Protein AF-A0A813E5N0-F1 (afdb_monomer_lite)

Organism: Polarella glacialis (NCBI:txid89957)

pLDDT: mean 73.88, std 21.35, range [26.88, 97.12]

Radius of gyration: 28.52 Å; chains: 1; bounding box: 62×46×90 Å

Secondary structure (DSSP, 8-state):
--SSSSSSSS-------------TTSSTTTTGGG--S-HHHHHHHTGGGG-SSSSS--TTSSTTHHHHHHHHHHHHHHHHHHHHHS-HHHHHHHHHHHHHHHHHS---EEEE---GGGGGGHHHHHHHHHHTT---SEEEEETHHHHHHHHHHHS-HHHIIIIISSTTHHHHTTT--SS--HHHHHHHHHHHSSSS-HHHHHHHHHHHHTT-BHHHHHHHH--EEEEEEE-TT-TTS-SEEEEETTT-TTSBHHHHHHHHTBTTTB---HHHHHHHHHHHH----

Foldseek 3Di:
DPPDPPPPPDDDDDDDDDDDDDDPPPPVVVVVVVDDDDLVVLLVVCVQDLAPDDRHDPLVPDPPSVVVVVVSVVSVVVSVVVLVPDDPVSVVVVVVSVVVSCVRNDFDEAEQEADQPVSLVVLVVQLVCLVVVNRGLHYEAFASRLVVLLLLLQDASVCSNPPNSDPCNQVPQPPQDSADPPVQLVVCCVPPVASDELVSNLVNLCSRQPQDFLQNSCVVHVRWYKYKAQCPPDPPDDRIDIDHCVLGRNDGSSLSNSRRNDDNHYPDDVVSVCVVVVVVVDDDD

Sequence (285 aa):
MHSELDRLNNNNNSNNNNNNNNNNKNNNKQTDQLLGPDADLRLATLEPLFVHEAGGIDWRRVPNSEELLIKLSSCLEAACEAHLSGSAEAKTQLLTWLRAREKALGRTALCLSGGGSLAMYHMGVCRFLLEEGLMPKIVSGVSGGSIVAALLAIHTDEELRDHVLVSTIVKRHLPHRWFPHWWSELINFLRLGVLVPTEDFEGTCTAFYGTWTFEEAYARTGRQVSIVISSNFSQKLPACVMLNHMTTPRITIASAVATSCVGILVRPKISLFCYLVLNFCEEPA

Structure (mmCIF, N/CA/C/O backbone):
data_AF-A0A813E5N0-F1
#
_entry.id   AF-A0A813E5N0-F1
#
loop_
_atom_site.group_PDB
_atom_site.id
_atom_site.type_symbol
_atom_site.label_atom_id
_atom_site.label_alt_id
_atom_site.label_comp_id
_atom_site.label_asym_id
_atom_site.label_entity_id
_atom_site.label_seq_id
_atom_site.pdbx_PDB_ins_code
_atom_site.Cartn_x
_atom_site.Ca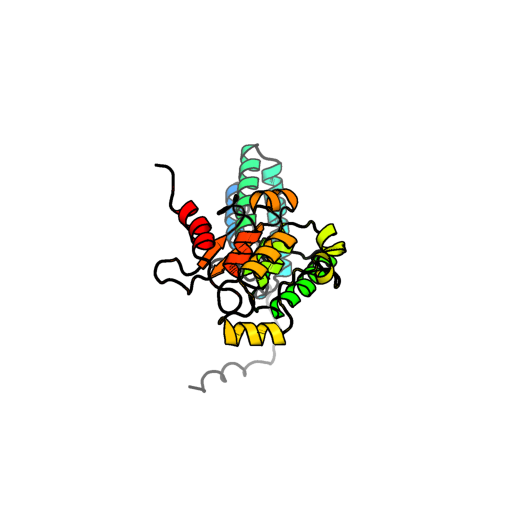rtn_y
_atom_site.Cartn_z
_atom_site.occupancy
_atom_site.B_iso_or_equiv
_atom_site.auth_seq_id
_atom_site.auth_comp_id
_atom_site.auth_asym_id
_atom_site.auth_atom_id
_atom_site.pdbx_PDB_model_num
ATOM 1 N N . MET A 1 1 ? 30.846 12.150 41.132 1.00 41.91 1 MET A N 1
ATOM 2 C CA . MET A 1 1 ? 29.402 11.856 40.973 1.00 41.91 1 MET A CA 1
ATOM 3 C C . MET A 1 1 ? 29.207 10.340 40.831 1.00 41.91 1 MET A C 1
ATOM 5 O O . MET A 1 1 ? 28.699 9.862 39.829 1.00 41.91 1 MET A O 1
ATOM 9 N N . HIS A 1 2 ? 29.710 9.581 41.814 1.00 33.88 2 HIS A N 1
ATOM 10 C CA . HIS A 1 2 ? 29.772 8.108 41.815 1.00 33.88 2 HIS A CA 1
ATOM 11 C C . HIS A 1 2 ? 29.992 7.586 43.254 1.00 33.88 2 HIS A C 1
ATOM 13 O O . HIS A 1 2 ? 30.905 6.815 43.516 1.00 33.88 2 HIS A O 1
ATOM 19 N N . SER A 1 3 ? 29.216 8.079 44.230 1.00 35.84 3 SER A N 1
ATOM 20 C CA . SER A 1 3 ? 29.401 7.670 45.637 1.00 35.84 3 SER A CA 1
ATOM 21 C C . SER A 1 3 ? 28.167 7.795 46.544 1.00 35.84 3 SER A C 1
ATOM 23 O O . SER A 1 3 ? 28.332 7.948 47.750 1.00 35.84 3 SER A O 1
ATOM 25 N N . GLU A 1 4 ? 26.940 7.727 46.013 1.00 33.34 4 GLU A N 1
ATOM 26 C CA . GLU A 1 4 ? 25.719 7.720 46.854 1.00 33.34 4 GLU A CA 1
ATOM 27 C C . GLU A 1 4 ? 24.768 6.532 46.626 1.00 33.34 4 GLU A C 1
ATOM 29 O O . GLU A 1 4 ? 23.755 6.431 47.309 1.00 33.34 4 GLU A O 1
ATOM 34 N N . LEU A 1 5 ? 25.100 5.572 45.753 1.00 33.03 5 LEU A N 1
ATOM 35 C CA . LEU A 1 5 ? 24.223 4.420 45.473 1.00 33.03 5 LEU A CA 1
ATOM 36 C C . LEU A 1 5 ? 24.604 3.106 46.184 1.00 33.03 5 LEU A C 1
ATOM 38 O O . LEU A 1 5 ? 23.822 2.163 46.145 1.00 33.03 5 LEU A O 1
ATOM 42 N N . ASP A 1 6 ? 25.710 3.059 46.935 1.00 32.91 6 ASP A N 1
ATOM 43 C CA . ASP A 1 6 ? 26.166 1.828 47.618 1.00 32.91 6 ASP A CA 1
ATOM 44 C C . ASP A 1 6 ? 25.774 1.730 49.106 1.00 32.91 6 ASP A C 1
ATOM 46 O O . ASP A 1 6 ? 26.186 0.807 49.808 1.00 32.91 6 ASP A O 1
ATOM 50 N N . ARG A 1 7 ? 24.956 2.656 49.627 1.00 32.81 7 ARG A N 1
ATOM 51 C CA . ARG A 1 7 ? 24.578 2.692 51.059 1.00 32.81 7 ARG A CA 1
ATOM 52 C C . ARG A 1 7 ? 23.198 2.133 51.410 1.00 32.81 7 ARG A C 1
ATOM 54 O O . ARG A 1 7 ? 22.823 2.188 52.575 1.00 32.81 7 ARG A O 1
ATOM 61 N N . LEU A 1 8 ? 22.463 1.547 50.463 1.00 31.73 8 LEU A N 1
ATOM 62 C CA . LEU A 1 8 ? 21.135 0.971 50.739 1.00 31.73 8 LEU A CA 1
ATOM 63 C C . LEU A 1 8 ? 21.050 -0.557 50.624 1.00 31.73 8 LEU A C 1
ATOM 65 O O . LEU A 1 8 ? 19.978 -1.106 50.850 1.00 31.73 8 LEU A O 1
ATOM 69 N N . ASN A 1 9 ? 22.156 -1.258 50.344 1.00 30.70 9 ASN A N 1
ATOM 70 C CA . ASN A 1 9 ? 22.118 -2.706 50.089 1.00 30.70 9 ASN A CA 1
ATOM 71 C C . ASN A 1 9 ? 22.783 -3.588 51.162 1.00 30.70 9 ASN A C 1
ATOM 73 O O . ASN A 1 9 ? 23.089 -4.745 50.902 1.00 30.70 9 ASN A O 1
ATOM 77 N N . ASN A 1 10 ? 23.027 -3.069 52.369 1.00 34.50 10 ASN A N 1
ATOM 78 C CA . ASN A 1 10 ? 23.574 -3.873 53.464 1.00 34.50 10 ASN A CA 1
ATOM 79 C C . ASN A 1 10 ? 23.111 -3.343 54.824 1.00 34.50 10 ASN A C 1
ATOM 81 O O . ASN A 1 10 ? 23.806 -2.561 55.464 1.00 34.50 10 ASN A O 1
ATOM 85 N N . ASN A 1 11 ? 21.905 -3.737 55.233 1.00 29.03 11 ASN A N 1
ATOM 86 C CA . ASN A 1 11 ? 21.563 -4.020 56.629 1.00 29.03 11 ASN A CA 1
ATOM 87 C C . ASN A 1 11 ? 20.102 -4.457 56.712 1.00 29.03 11 ASN A C 1
ATOM 89 O O . ASN A 1 11 ? 19.196 -3.628 56.693 1.00 29.03 11 ASN A O 1
ATOM 93 N N . ASN A 1 12 ? 19.893 -5.770 56.799 1.00 29.05 12 ASN A N 1
ATOM 94 C CA . ASN A 1 12 ? 19.124 -6.420 57.866 1.00 29.05 12 ASN A CA 1
ATOM 95 C C . ASN A 1 12 ? 18.568 -7.748 57.364 1.00 29.05 12 ASN A C 1
ATOM 97 O O . ASN A 1 12 ? 17.439 -7.844 56.893 1.00 29.05 12 ASN A O 1
ATOM 101 N N . ASN A 1 13 ? 19.374 -8.791 57.537 1.00 30.92 13 ASN A N 1
ATOM 102 C CA . ASN A 1 13 ? 18.875 -10.148 57.633 1.00 30.92 13 ASN A CA 1
ATOM 103 C C . ASN A 1 13 ? 19.386 -10.728 58.956 1.00 30.92 13 ASN A C 1
ATOM 105 O O . ASN A 1 13 ? 20.545 -11.129 59.039 1.00 30.92 13 ASN A O 1
ATOM 109 N N . SER A 1 14 ? 18.556 -10.692 60.005 1.00 29.03 14 SER A N 1
ATOM 110 C CA . SER A 1 14 ? 18.503 -11.708 61.071 1.00 29.03 14 SER A CA 1
ATOM 111 C C . SER A 1 14 ? 17.436 -11.392 62.125 1.00 29.03 14 SER A C 1
ATOM 113 O O . SER A 1 14 ? 17.502 -10.373 62.803 1.00 29.03 14 SER A O 1
ATOM 115 N N . ASN A 1 15 ? 16.527 -12.360 62.280 1.00 28.05 15 ASN A N 1
ATOM 116 C CA . ASN A 1 15 ? 15.810 -12.777 63.491 1.00 28.05 15 ASN A CA 1
ATOM 117 C C . ASN A 1 15 ? 14.968 -11.749 64.271 1.00 28.05 15 ASN A C 1
ATOM 119 O O . ASN A 1 15 ? 15.496 -10.996 65.080 1.00 28.05 15 ASN A O 1
ATOM 123 N N . ASN A 1 16 ? 13.635 -11.891 64.227 1.00 26.88 16 ASN A N 1
ATOM 124 C CA . ASN A 1 16 ? 12.921 -12.602 65.301 1.00 26.88 16 ASN A CA 1
ATOM 125 C C . ASN A 1 16 ? 11.420 -12.789 65.023 1.00 26.88 16 ASN A C 1
ATOM 127 O O . ASN A 1 16 ? 10.764 -11.956 64.405 1.00 26.88 16 ASN A O 1
ATOM 131 N N . ASN A 1 17 ? 10.905 -13.902 65.543 1.00 31.62 17 ASN A N 1
ATOM 132 C CA . ASN A 1 17 ? 9.497 -14.279 65.623 1.00 31.62 17 ASN A CA 1
ATOM 133 C C . ASN A 1 17 ? 8.633 -13.294 66.438 1.00 31.62 17 ASN A C 1
ATOM 135 O O . ASN A 1 17 ? 9.114 -12.653 67.369 1.00 31.62 17 ASN A O 1
ATOM 139 N N . ASN A 1 18 ? 7.324 -13.395 66.168 1.00 28.34 18 ASN A N 1
ATOM 140 C CA . ASN A 1 18 ? 6.144 -13.051 66.978 1.00 28.34 18 ASN A CA 1
ATOM 141 C C . ASN A 1 18 ? 5.404 -11.725 66.715 1.00 28.34 18 ASN A C 1
ATOM 143 O O . ASN A 1 18 ? 5.929 -10.631 66.874 1.00 28.34 18 ASN A O 1
ATOM 147 N N . ASN A 1 19 ? 4.092 -11.916 66.508 1.00 27.98 19 ASN A N 1
ATOM 148 C CA . ASN A 1 19 ? 2.970 -11.038 66.856 1.00 27.98 19 ASN A CA 1
ATOM 149 C C . ASN A 1 19 ? 2.756 -9.762 66.023 1.00 27.98 19 ASN A C 1
ATOM 151 O O . ASN A 1 19 ? 3.267 -8.698 66.344 1.00 27.98 19 ASN A O 1
ATOM 155 N N . ASN A 1 20 ? 1.815 -9.801 65.073 1.00 29.39 20 ASN A N 1
ATOM 156 C CA . ASN A 1 20 ? 0.411 -9.493 65.385 1.00 29.39 20 ASN A CA 1
ATOM 157 C C . ASN A 1 20 ? -0.455 -9.411 64.117 1.00 29.39 20 ASN A C 1
ATOM 159 O O . ASN A 1 20 ? -0.281 -8.550 63.256 1.00 29.39 20 ASN A O 1
ATOM 163 N N . ASN A 1 21 ? -1.464 -10.283 64.082 1.00 36.88 21 ASN A N 1
ATOM 164 C CA . ASN A 1 21 ? -2.737 -10.056 63.405 1.00 36.88 21 ASN A CA 1
ATOM 165 C C . ASN A 1 21 ? -3.277 -8.662 63.767 1.00 36.88 21 ASN A C 1
ATOM 167 O O . ASN A 1 21 ? -3.412 -8.409 64.962 1.00 36.88 21 ASN A O 1
ATOM 171 N N . ASN A 1 22 ? -3.602 -7.805 62.780 1.00 30.86 22 ASN A N 1
ATOM 172 C CA . ASN A 1 22 ? -4.797 -6.923 62.799 1.00 30.86 22 ASN A CA 1
ATOM 173 C C . ASN A 1 22 ? -4.929 -5.845 61.696 1.00 30.86 22 ASN A C 1
ATOM 175 O O . ASN A 1 22 ? -5.819 -5.013 61.818 1.00 30.86 22 ASN A O 1
ATOM 179 N N . ASN A 1 23 ? -4.185 -5.857 60.581 1.00 29.92 23 ASN A N 1
ATOM 180 C CA . ASN A 1 23 ? -4.342 -4.786 59.566 1.00 29.92 23 ASN A CA 1
ATOM 181 C C . ASN A 1 23 ? -5.036 -5.169 58.243 1.00 29.92 23 ASN A C 1
ATOM 183 O O . ASN A 1 23 ? -5.202 -4.314 57.379 1.00 29.92 23 ASN A O 1
ATOM 187 N N . ASN A 1 24 ? -5.555 -6.393 58.095 1.00 33.12 24 ASN A N 1
ATOM 188 C CA . ASN A 1 24 ? -6.176 -6.847 56.835 1.00 33.12 24 ASN A CA 1
ATOM 189 C C . ASN A 1 24 ? -7.684 -6.549 56.673 1.00 33.12 24 ASN A C 1
ATOM 191 O O . ASN A 1 24 ? -8.315 -7.086 55.768 1.00 33.12 24 ASN A O 1
ATOM 195 N N . LYS A 1 25 ? -8.293 -5.707 57.522 1.00 31.19 25 LYS A N 1
ATOM 196 C CA . LYS A 1 25 ? -9.743 -5.406 57.452 1.00 31.19 25 LYS A CA 1
ATOM 197 C C . LYS A 1 25 ? -10.119 -4.026 56.903 1.00 31.19 25 LYS A C 1
ATOM 199 O O . LYS A 1 25 ? -11.306 -3.796 56.688 1.00 31.19 25 LYS A O 1
ATOM 204 N N . ASN A 1 26 ? -9.156 -3.146 56.615 1.00 28.33 26 ASN A N 1
ATOM 205 C CA . ASN A 1 26 ? -9.465 -1.780 56.165 1.00 28.33 26 ASN A CA 1
ATOM 206 C C . ASN A 1 26 ? -9.261 -1.512 54.665 1.00 28.33 26 ASN A C 1
ATOM 208 O O . ASN A 1 26 ? -9.787 -0.515 54.182 1.00 28.33 26 ASN A O 1
ATOM 212 N N . ASN A 1 27 ? -8.621 -2.406 53.902 1.00 31.47 27 ASN A N 1
ATOM 213 C CA . ASN A 1 27 ? -8.392 -2.169 52.466 1.00 31.47 27 ASN A CA 1
ATOM 214 C C . ASN A 1 27 ? -9.529 -2.658 51.549 1.00 31.47 27 ASN A C 1
ATOM 216 O O . ASN A 1 27 ? -9.605 -2.219 50.408 1.00 31.47 27 ASN A O 1
ATOM 220 N N . ASN A 1 28 ? -10.461 -3.483 52.044 1.00 31.33 28 ASN A N 1
ATOM 221 C CA . ASN A 1 28 ? -11.591 -3.971 51.236 1.00 31.33 28 ASN A CA 1
ATOM 222 C C . ASN A 1 28 ? -12.808 -3.032 51.227 1.00 31.33 28 ASN A C 1
ATOM 224 O O . ASN A 1 28 ? -13.737 -3.255 50.465 1.00 31.33 28 ASN A O 1
ATOM 228 N N . LYS A 1 29 ? -12.836 -1.973 52.049 1.00 28.67 29 LYS A N 1
ATOM 229 C CA . LYS A 1 29 ? -13.972 -1.028 52.069 1.00 28.67 29 LYS A CA 1
ATOM 230 C C . LYS A 1 29 ? -13.854 0.114 51.061 1.00 28.67 29 LYS A C 1
ATOM 232 O O . LYS A 1 29 ? -14.832 0.823 50.852 1.00 28.67 29 LYS A O 1
ATOM 237 N N . GLN A 1 30 ? -12.684 0.299 50.452 1.00 29.72 30 GLN A N 1
ATOM 238 C CA . GLN A 1 30 ? -12.432 1.417 49.539 1.00 29.72 30 GLN A CA 1
ATOM 239 C C . GLN A 1 30 ? -12.603 1.034 48.061 1.00 29.72 30 GLN A C 1
ATOM 241 O O . GLN A 1 30 ? -12.829 1.907 47.230 1.00 29.72 30 GLN A O 1
ATOM 246 N N . THR A 1 31 ? -12.580 -0.262 47.737 1.00 34.06 31 THR A N 1
ATOM 247 C CA . THR A 1 31 ? -12.857 -0.791 46.390 1.00 34.06 31 THR A CA 1
ATOM 248 C C . THR A 1 31 ? -14.348 -1.010 46.114 1.00 34.06 31 THR A C 1
ATOM 250 O O . THR A 1 31 ? -14.762 -0.932 44.963 1.00 34.06 31 THR A O 1
ATOM 253 N N . ASP A 1 32 ? -15.172 -1.188 47.151 1.00 30.64 32 ASP A N 1
ATOM 254 C CA . ASP A 1 32 ? -16.618 -1.441 47.005 1.00 30.64 32 ASP A CA 1
ATOM 255 C C . ASP A 1 32 ? -17.465 -0.164 46.823 1.00 30.64 32 ASP A C 1
ATOM 257 O O . ASP A 1 32 ? -18.664 -0.243 46.564 1.00 30.64 32 ASP A O 1
ATOM 261 N N . GLN A 1 33 ? -16.864 1.029 46.917 1.00 31.30 33 GLN A N 1
ATOM 262 C CA . GLN A 1 33 ? -17.565 2.310 46.729 1.00 31.30 33 GLN A CA 1
ATOM 263 C C . GLN A 1 33 ? -17.584 2.829 45.279 1.00 31.30 33 GLN A C 1
ATOM 265 O O . GLN A 1 33 ? -18.193 3.864 45.021 1.00 31.30 33 GLN A O 1
ATOM 270 N N . LEU A 1 34 ? -16.990 2.116 44.313 1.00 36.38 34 LEU A N 1
ATOM 271 C CA . LEU A 1 34 ? -17.022 2.496 42.888 1.00 36.38 34 LEU A CA 1
ATOM 272 C C . LEU A 1 34 ? -18.236 1.948 42.104 1.00 36.38 34 LEU A C 1
ATOM 274 O O . LEU A 1 34 ? -18.298 2.080 40.884 1.00 36.38 34 LEU A O 1
ATOM 278 N N . LEU A 1 35 ? -19.223 1.354 42.780 1.00 41.19 35 LEU A N 1
ATOM 279 C CA . LEU A 1 35 ? -20.370 0.661 42.172 1.00 41.19 35 LEU A CA 1
ATOM 280 C C . LEU A 1 35 ? -21.685 1.458 42.307 1.00 41.19 35 LEU A C 1
ATOM 282 O O . LEU A 1 35 ? -22.696 0.946 42.781 1.00 41.19 35 LEU A O 1
ATOM 286 N N . GLY A 1 36 ? -21.669 2.729 41.892 1.00 38.59 36 GLY A N 1
ATOM 287 C CA . GLY A 1 36 ? -22.861 3.587 41.792 1.00 38.59 36 GLY A CA 1
ATOM 288 C C . GLY A 1 36 ? -23.704 3.361 40.516 1.00 38.59 36 GLY A C 1
ATOM 289 O O . GLY A 1 36 ? -23.275 2.621 39.620 1.00 38.59 36 GLY A O 1
ATOM 290 N N . PRO A 1 37 ? -24.903 3.982 40.426 1.00 42.69 37 PRO A N 1
ATOM 291 C CA . PRO A 1 37 ? -25.924 3.707 39.404 1.00 42.69 37 PRO A CA 1
ATOM 292 C C . PRO A 1 37 ? -25.689 4.362 38.029 1.00 42.69 37 PRO A C 1
ATOM 294 O O . PRO A 1 37 ? -26.476 4.118 37.119 1.00 42.69 37 PRO A O 1
ATOM 297 N N . ASP A 1 38 ? -24.617 5.131 37.833 1.00 49.84 38 ASP A N 1
ATOM 298 C CA . ASP A 1 38 ? -24.341 5.774 36.542 1.00 49.84 38 ASP A CA 1
ATOM 299 C C . ASP A 1 38 ? -23.517 4.865 35.629 1.00 49.84 38 ASP A C 1
ATOM 301 O O . ASP A 1 38 ? -22.300 4.728 35.773 1.00 49.84 38 ASP A O 1
ATOM 305 N N . ALA A 1 39 ? -24.186 4.240 34.661 1.00 52.22 39 ALA A N 1
ATOM 306 C CA . ALA A 1 39 ? -23.539 3.468 33.603 1.00 52.22 39 ALA A CA 1
ATOM 307 C C . ALA A 1 39 ? -22.591 4.342 32.749 1.00 52.22 39 ALA A C 1
ATOM 309 O O . ALA A 1 39 ? -21.530 3.871 32.334 1.00 52.22 39 ALA A O 1
ATOM 310 N N . ASP A 1 40 ? -22.905 5.632 32.603 1.00 51.50 40 ASP A N 1
ATOM 311 C CA . ASP A 1 40 ? -22.089 6.627 31.894 1.00 51.50 40 ASP A CA 1
ATOM 312 C C . ASP A 1 40 ? -20.734 6.869 32.574 1.00 51.50 40 ASP A C 1
ATOM 314 O O . ASP A 1 40 ? -19.690 6.951 31.919 1.00 51.50 40 ASP A O 1
ATOM 318 N N . LEU A 1 41 ? -20.720 6.891 33.912 1.00 54.69 41 LEU A N 1
ATOM 319 C CA . LEU A 1 41 ? -19.498 7.046 34.701 1.00 54.69 41 LEU A CA 1
ATOM 320 C C . LEU A 1 41 ? -18.569 5.826 34.542 1.00 54.69 41 LEU A C 1
ATOM 322 O O . LEU A 1 41 ? -17.346 5.953 34.642 1.00 54.69 41 LEU A O 1
ATOM 326 N N . ARG A 1 42 ? -19.128 4.643 34.241 1.00 64.06 42 ARG A N 1
ATOM 327 C CA . ARG A 1 42 ? -18.369 3.394 34.035 1.00 64.06 42 ARG A CA 1
ATOM 328 C C . ARG A 1 42 ? -17.601 3.384 32.716 1.00 64.06 42 ARG A C 1
ATOM 330 O O . ARG A 1 42 ? -16.485 2.888 32.676 1.00 64.06 42 ARG A O 1
ATOM 337 N N . LEU A 1 43 ? -18.146 3.954 31.642 1.00 64.06 43 LEU A N 1
ATOM 338 C CA . LEU A 1 43 ? -17.440 4.019 30.355 1.00 64.06 43 LEU A CA 1
ATOM 339 C C . LEU A 1 43 ? -16.343 5.096 30.339 1.00 64.06 43 LEU A C 1
ATOM 341 O O . LEU A 1 43 ? -15.295 4.891 29.723 1.00 64.06 43 LEU A O 1
ATOM 345 N N . ALA A 1 44 ? -16.556 6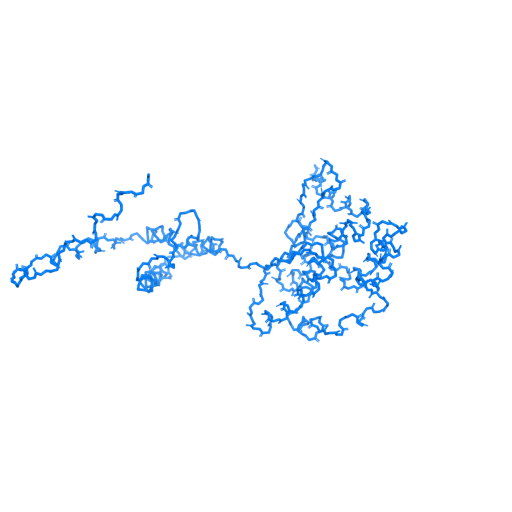.212 31.041 1.00 64.12 44 ALA A N 1
ATOM 346 C CA . ALA A 1 44 ? -15.566 7.282 31.185 1.00 64.12 44 ALA A CA 1
ATOM 347 C C . ALA A 1 44 ? -14.379 6.873 32.079 1.00 64.12 44 ALA A C 1
ATOM 349 O O . ALA A 1 44 ? -13.231 7.195 31.789 1.00 64.12 44 ALA A O 1
ATOM 350 N N . THR A 1 45 ? -14.623 6.108 33.147 1.00 66.75 45 THR A N 1
ATOM 351 C CA . THR A 1 45 ? -13.547 5.609 34.031 1.00 66.75 45 THR A CA 1
ATOM 352 C C . THR A 1 45 ? -12.646 4.576 33.359 1.00 66.75 45 THR A C 1
ATOM 354 O O . THR A 1 45 ? -11.472 4.456 33.706 1.00 66.75 45 THR A O 1
ATOM 357 N N . LEU A 1 46 ? -13.170 3.864 32.364 1.00 66.94 46 LEU A N 1
ATOM 358 C CA . LEU A 1 46 ? -12.427 2.904 31.556 1.00 66.94 46 LEU A CA 1
ATOM 359 C C . LEU A 1 46 ? -11.564 3.574 30.469 1.00 66.94 46 LEU A C 1
ATOM 361 O O . LEU A 1 46 ? -10.685 2.935 29.899 1.00 66.94 46 LEU A O 1
ATOM 365 N N . GLU A 1 47 ? -11.775 4.861 30.192 1.00 63.34 47 GLU A N 1
ATOM 366 C CA . GLU A 1 47 ? -11.178 5.584 29.067 1.00 63.34 47 GLU A CA 1
ATOM 367 C C . GLU A 1 47 ? -9.631 5.602 29.032 1.00 63.34 47 GLU A C 1
ATOM 369 O O . GLU A 1 47 ? -9.071 5.325 27.964 1.00 63.34 47 GLU A O 1
ATOM 374 N N . PRO A 1 48 ? -8.915 5.846 30.152 1.00 62.00 48 PRO A N 1
ATOM 375 C CA . PRO A 1 48 ? -7.447 5.903 30.168 1.00 62.00 48 PRO A CA 1
ATOM 376 C C . PRO A 1 48 ? -6.772 4.534 29.980 1.00 62.00 48 PRO A C 1
ATOM 378 O O . PRO A 1 48 ? -5.588 4.455 29.662 1.00 62.00 48 PRO A O 1
ATOM 381 N N . LEU A 1 49 ? -7.510 3.437 30.173 1.00 63.44 49 LEU A N 1
ATOM 382 C CA . LEU A 1 49 ? -6.967 2.074 30.180 1.00 63.44 49 LEU A CA 1
ATOM 383 C C . LEU A 1 49 ? -6.666 1.530 28.772 1.00 63.44 49 LEU A C 1
ATOM 385 O O . LEU A 1 49 ? -5.908 0.569 28.637 1.00 63.44 49 LEU A O 1
ATOM 389 N N . PHE A 1 50 ? -7.230 2.156 27.732 1.00 61.59 50 PHE A N 1
ATOM 390 C CA . PHE A 1 50 ? -7.156 1.701 26.335 1.00 61.59 50 PHE A CA 1
ATOM 391 C C . PHE A 1 50 ? -6.305 2.590 25.419 1.00 61.59 50 PHE A C 1
ATOM 393 O O . PHE A 1 50 ? -6.254 2.349 24.215 1.00 61.59 50 PHE A O 1
ATOM 400 N N . VAL A 1 51 ? -5.660 3.635 25.942 1.00 58.31 51 VAL A N 1
ATOM 401 C CA . VAL A 1 51 ? -4.844 4.553 25.131 1.00 58.31 51 VAL A CA 1
ATOM 402 C C . VAL A 1 51 ? -3.392 4.075 25.127 1.00 58.31 51 VAL A C 1
ATOM 404 O O . VAL A 1 51 ? -2.797 3.875 26.181 1.00 58.31 51 VAL A O 1
ATOM 407 N N . HIS A 1 52 ? -2.807 3.867 23.946 1.00 50.12 52 HIS A N 1
ATOM 408 C CA . HIS A 1 52 ? -1.473 3.267 23.861 1.00 50.12 52 HIS A CA 1
ATOM 409 C C . HIS A 1 52 ? -0.325 4.275 24.091 1.00 50.12 52 HIS A C 1
ATOM 411 O O . HIS A 1 52 ? 0.735 3.833 24.523 1.00 50.12 52 HIS A O 1
ATOM 417 N N . GLU A 1 53 ? -0.531 5.594 23.892 1.00 51.06 53 GLU A N 1
ATOM 418 C CA . GLU A 1 53 ? 0.412 6.678 24.258 1.00 51.06 53 GLU A CA 1
ATOM 419 C C . GLU A 1 53 ? -0.260 8.052 24.505 1.00 51.06 53 GLU A C 1
ATOM 421 O O . GLU A 1 53 ? -1.369 8.309 24.045 1.00 51.06 53 GLU A O 1
ATOM 426 N N . ALA A 1 54 ? 0.453 8.915 25.253 1.00 35.22 54 ALA A N 1
ATOM 427 C CA . ALA A 1 54 ? 0.030 10.172 25.894 1.00 35.22 54 ALA A CA 1
ATOM 428 C C . ALA A 1 54 ? -1.285 10.064 26.691 1.00 35.22 54 ALA A C 1
ATOM 430 O O . ALA A 1 54 ? -2.325 10.582 26.296 1.00 35.22 54 ALA A O 1
ATOM 431 N N . GLY A 1 55 ? -1.206 9.414 27.859 1.00 51.38 55 GLY A N 1
ATOM 432 C CA . GLY A 1 55 ? -2.305 9.347 28.831 1.00 51.38 55 GLY A CA 1
ATOM 433 C C . GLY A 1 55 ? -2.869 7.952 29.105 1.00 51.38 55 GLY A C 1
ATOM 434 O O . GLY A 1 55 ? -3.797 7.853 29.901 1.00 51.38 55 GLY A O 1
ATOM 435 N N . GLY A 1 56 ? -2.320 6.887 28.506 1.00 59.12 56 GLY A N 1
ATOM 436 C CA . GLY A 1 56 ? -2.723 5.515 28.835 1.00 59.12 56 GLY A CA 1
ATOM 437 C C . GLY A 1 56 ? -1.598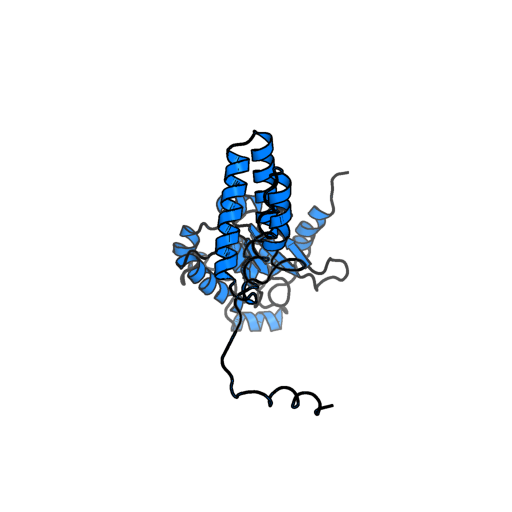 4.587 29.289 1.00 59.12 56 GLY A C 1
ATOM 438 O O . GLY A 1 56 ? -0.447 5.000 29.447 1.00 59.12 56 GLY A O 1
ATOM 439 N N . ILE A 1 57 ? -1.977 3.350 29.621 1.00 64.31 57 ILE A N 1
ATOM 440 C CA . ILE A 1 57 ? -1.173 2.415 30.420 1.00 64.31 57 ILE A CA 1
ATOM 441 C C . ILE A 1 57 ? -0.376 1.458 29.522 1.00 64.31 57 ILE A C 1
ATOM 443 O O . ILE A 1 57 ? -0.949 0.676 28.766 1.00 64.31 57 ILE A O 1
ATOM 447 N N . ASP A 1 58 ? 0.955 1.445 29.667 1.00 70.94 58 ASP A N 1
ATOM 448 C CA . ASP A 1 58 ? 1.799 0.378 29.110 1.00 70.94 58 ASP A CA 1
ATOM 449 C C . ASP A 1 58 ? 1.690 -0.885 29.977 1.00 70.94 58 ASP A C 1
ATOM 451 O O . ASP A 1 58 ? 2.460 -1.099 30.917 1.00 70.94 58 ASP A O 1
ATOM 455 N N . TRP A 1 59 ? 0.724 -1.739 29.640 1.00 72.19 59 TRP A N 1
ATOM 456 C CA . TRP A 1 59 ? 0.428 -2.986 30.348 1.00 72.19 59 TRP A CA 1
ATOM 457 C C . TRP A 1 59 ? 1.618 -3.949 30.456 1.00 72.19 59 TRP A C 1
ATOM 459 O O . TRP A 1 59 ? 1.641 -4.784 31.355 1.00 72.19 59 TRP A O 1
ATOM 469 N N . ARG A 1 60 ? 2.648 -3.828 29.605 1.00 70.69 60 ARG A N 1
ATOM 470 C CA . ARG A 1 60 ? 3.850 -4.682 29.679 1.00 70.69 60 ARG A CA 1
ATOM 471 C C . ARG A 1 60 ? 4.751 -4.324 30.857 1.00 70.69 60 ARG A C 1
ATOM 473 O O . ARG A 1 60 ? 5.562 -5.142 31.278 1.00 70.69 60 ARG A O 1
ATOM 480 N N . ARG A 1 61 ? 4.638 -3.097 31.367 1.00 75.94 61 ARG A N 1
ATOM 481 C CA . ARG A 1 61 ? 5.438 -2.575 32.483 1.00 75.94 61 ARG A CA 1
ATOM 482 C C . ARG A 1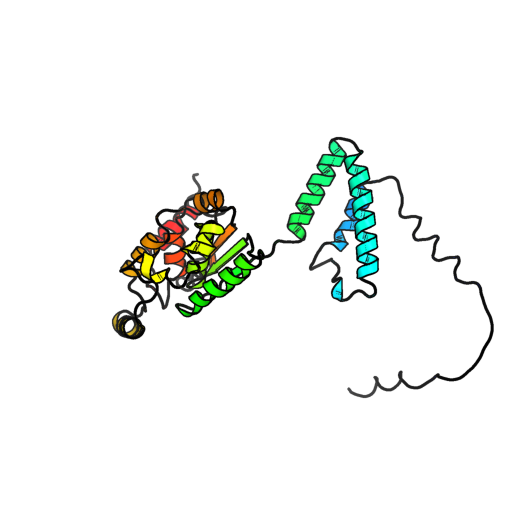 61 ? 4.705 -2.634 33.821 1.00 75.94 61 ARG A C 1
ATOM 484 O O . ARG A 1 61 ? 5.304 -2.323 34.847 1.00 75.94 61 ARG A O 1
ATOM 491 N N . VAL A 1 62 ? 3.431 -3.025 33.818 1.00 77.75 62 VAL A N 1
ATOM 492 C CA . VAL A 1 62 ? 2.606 -3.109 35.024 1.00 77.75 62 VAL A CA 1
ATOM 493 C C . VAL A 1 62 ? 2.783 -4.487 35.675 1.00 77.75 62 VAL A C 1
ATOM 495 O O . VAL A 1 62 ? 2.530 -5.502 35.025 1.00 77.75 62 VAL A O 1
ATOM 498 N N . PRO A 1 63 ? 3.197 -4.562 36.953 1.00 77.88 63 PRO A N 1
ATOM 499 C CA . PRO A 1 63 ? 3.201 -5.816 37.701 1.00 77.88 63 PRO A CA 1
ATOM 500 C C . PRO A 1 63 ? 1.785 -6.400 37.781 1.00 77.88 63 PRO A C 1
ATOM 502 O O . PRO A 1 63 ? 0.830 -5.658 37.998 1.00 77.88 63 PRO A O 1
ATOM 505 N N . ASN A 1 64 ? 1.644 -7.721 37.645 1.00 82.75 64 ASN A N 1
ATOM 506 C CA . ASN A 1 64 ? 0.345 -8.418 37.640 1.00 82.75 64 ASN A CA 1
ATOM 507 C C . ASN A 1 64 ? -0.615 -7.932 36.537 1.00 82.75 64 ASN A C 1
ATOM 509 O O . ASN A 1 64 ? -1.834 -7.925 36.716 1.00 82.75 64 ASN A O 1
ATOM 513 N N . SER A 1 65 ? -0.071 -7.521 35.390 1.00 80.50 65 SER A N 1
ATOM 514 C CA . SER A 1 65 ? -0.855 -7.024 34.259 1.00 80.50 65 SER A CA 1
ATOM 515 C C . SER A 1 65 ? -1.917 -8.009 33.780 1.00 80.50 65 SER A C 1
ATOM 517 O O . SER A 1 65 ? -3.029 -7.577 33.506 1.00 80.50 65 SER A O 1
ATOM 519 N N . GLU A 1 66 ? -1.642 -9.316 33.753 1.00 77.44 66 GLU A N 1
ATOM 520 C CA . GLU A 1 66 ? -2.653 -10.316 33.377 1.00 77.44 66 GLU A CA 1
ATOM 521 C C . GLU A 1 66 ? -3.867 -10.318 34.313 1.00 77.44 66 GLU A C 1
ATOM 523 O O . GLU A 1 66 ? -5.003 -10.320 33.846 1.00 77.44 66 GLU A O 1
ATOM 528 N N . GLU A 1 67 ? -3.658 -10.245 35.631 1.00 80.00 67 GLU A N 1
ATOM 529 C CA . GLU A 1 67 ? -4.763 -10.215 36.598 1.00 80.00 67 GLU A CA 1
ATOM 530 C C . GLU A 1 67 ? -5.605 -8.939 36.442 1.00 80.00 6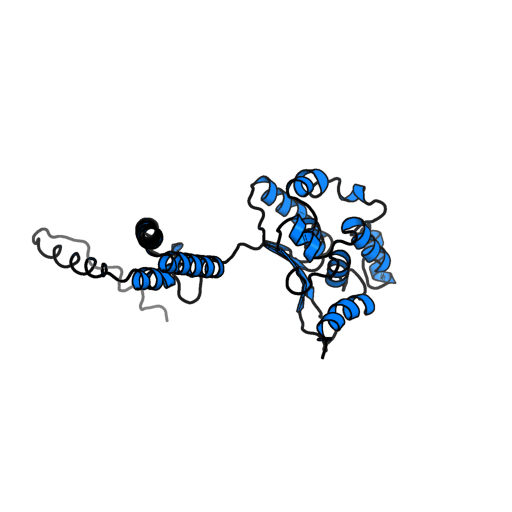7 GLU A C 1
ATOM 532 O O . GLU A 1 67 ? -6.834 -8.966 36.542 1.00 80.00 67 GLU A O 1
ATOM 537 N N . LEU A 1 68 ? -4.949 -7.809 36.165 1.00 77.69 68 LEU A N 1
ATOM 538 C CA . LEU A 1 68 ? -5.624 -6.539 35.916 1.00 77.69 68 LEU A CA 1
ATOM 539 C C . LEU A 1 68 ? -6.373 -6.533 34.578 1.00 77.69 68 LEU A C 1
ATOM 541 O O . LEU A 1 68 ? -7.469 -5.982 34.515 1.00 77.69 68 LEU A O 1
ATOM 545 N N . LEU A 1 69 ? -5.832 -7.172 33.539 1.00 79.25 69 LEU A N 1
ATOM 546 C CA . LEU A 1 69 ? -6.500 -7.336 32.246 1.00 79.25 69 LEU A CA 1
ATOM 547 C C . LEU A 1 69 ? -7.735 -8.236 32.360 1.00 79.25 69 LEU A C 1
ATOM 549 O O . LEU A 1 69 ? -8.769 -7.917 31.779 1.00 79.25 69 LEU A O 1
ATOM 553 N N . ILE A 1 70 ? -7.670 -9.307 33.158 1.00 80.88 70 ILE A N 1
ATOM 554 C CA . ILE A 1 70 ? -8.833 -10.159 33.451 1.00 80.88 70 ILE A CA 1
ATOM 555 C C . ILE A 1 70 ? -9.922 -9.340 34.154 1.00 80.88 70 ILE A C 1
ATOM 557 O O . ILE A 1 70 ? -11.071 -9.343 33.717 1.00 80.88 70 ILE A O 1
ATOM 561 N N . LYS A 1 71 ? -9.563 -8.575 35.194 1.00 79.56 71 LYS A N 1
ATOM 562 C CA . LYS A 1 71 ? -10.510 -7.686 35.893 1.00 79.56 71 LYS A CA 1
ATOM 563 C C . LYS A 1 71 ? -11.102 -6.634 34.957 1.00 79.56 71 LYS A C 1
ATOM 565 O O . LYS A 1 71 ? -12.300 -6.372 35.014 1.00 79.56 71 LYS A O 1
ATOM 570 N N . LEU A 1 72 ? -10.282 -6.056 34.082 1.00 81.62 72 LEU A N 1
ATOM 571 C CA . LEU A 1 72 ? -10.721 -5.094 33.077 1.00 81.62 72 LEU A CA 1
ATOM 572 C C . LEU A 1 72 ? -11.734 -5.715 32.109 1.00 81.62 72 LEU A C 1
ATOM 574 O O . LEU A 1 72 ? -12.762 -5.094 31.849 1.00 81.62 72 LEU A O 1
ATOM 578 N N . SER A 1 73 ? -11.477 -6.938 31.630 1.00 80.75 73 SER A N 1
ATOM 579 C CA . SER A 1 73 ? -12.406 -7.693 30.779 1.00 80.75 73 SER A CA 1
ATOM 580 C C . SER A 1 73 ? -13.755 -7.883 31.465 1.00 80.75 73 SER A C 1
ATOM 582 O O . SER A 1 73 ? -14.785 -7.546 30.889 1.00 80.75 73 SER A O 1
ATOM 584 N N . SER A 1 74 ? -13.762 -8.318 32.729 1.00 79.50 74 SER A N 1
ATOM 585 C CA . SER A 1 74 ? -15.005 -8.501 33.486 1.00 79.50 74 SER A CA 1
ATOM 586 C C . SER A 1 74 ? -15.771 -7.187 33.698 1.00 79.50 74 SER A C 1
ATOM 588 O O . SER A 1 74 ? -16.996 -7.160 33.594 1.00 79.50 74 SER A O 1
ATOM 590 N N . CYS A 1 75 ? -15.073 -6.074 33.954 1.00 79.88 75 CYS A N 1
ATOM 591 C CA . CYS A 1 75 ? -15.704 -4.753 34.054 1.00 79.88 75 CYS A CA 1
ATOM 592 C C . CYS A 1 75 ? -16.325 -4.304 32.721 1.00 79.88 75 CYS A C 1
ATOM 594 O O . CYS A 1 75 ? -17.417 -3.734 32.710 1.00 79.88 75 CYS A O 1
ATOM 596 N N . LEU A 1 76 ? -15.638 -4.566 31.607 1.00 79.69 76 LEU A N 1
ATOM 597 C CA . LEU A 1 76 ? -16.111 -4.292 30.249 1.00 79.69 76 LEU A CA 1
ATOM 598 C C . LEU A 1 76 ? -17.365 -5.098 29.915 1.00 79.69 76 LEU A C 1
ATOM 600 O O . LEU A 1 76 ? -18.335 -4.533 29.417 1.00 79.69 76 LEU A O 1
ATOM 604 N N . GLU A 1 77 ? -17.361 -6.395 30.213 1.00 83.25 77 GLU A N 1
ATOM 605 C CA . GLU A 1 77 ? -18.505 -7.286 30.008 1.00 83.25 77 GLU A CA 1
ATOM 606 C C . GLU A 1 77 ? -19.730 -6.783 30.774 1.00 83.25 77 GLU A C 1
ATOM 608 O O . GLU A 1 77 ? -20.786 -6.577 30.176 1.00 83.25 77 GLU A O 1
ATOM 613 N N . ALA A 1 78 ? -19.564 -6.462 32.060 1.00 81.62 78 ALA A N 1
ATOM 614 C CA . ALA A 1 78 ? -20.643 -5.931 32.887 1.00 81.62 78 ALA A CA 1
ATOM 615 C C . ALA A 1 78 ? -21.159 -4.565 32.393 1.00 81.62 78 ALA A C 1
ATOM 617 O O . ALA A 1 78 ? -22.365 -4.304 32.416 1.00 81.62 78 ALA A O 1
ATOM 618 N N . ALA A 1 79 ? -20.268 -3.678 31.934 1.00 79.06 79 ALA A N 1
ATOM 619 C CA . ALA A 1 79 ? -20.655 -2.384 31.373 1.00 79.06 79 ALA A CA 1
ATOM 620 C C . ALA A 1 79 ? -21.424 -2.542 30.051 1.00 79.06 79 ALA A C 1
ATOM 622 O O . ALA A 1 79 ? -22.442 -1.874 29.850 1.00 79.06 79 ALA A O 1
ATOM 623 N N . CYS A 1 80 ? -20.979 -3.443 29.174 1.00 81.62 80 CYS A N 1
ATOM 624 C CA . CYS A 1 80 ? -21.660 -3.768 27.925 1.00 81.62 80 CYS A CA 1
ATOM 625 C C . CYS A 1 80 ? -23.040 -4.384 28.180 1.00 81.62 80 CYS A C 1
ATOM 627 O O . CYS A 1 80 ? -24.015 -3.954 27.569 1.00 81.62 80 CYS A O 1
ATOM 629 N N . GLU A 1 81 ? -23.151 -5.343 29.099 1.00 83.31 81 GLU A N 1
ATOM 630 C CA . GLU A 1 81 ? -24.412 -6.016 29.430 1.00 83.31 81 GLU A CA 1
ATOM 631 C C . GLU A 1 81 ? -25.451 -5.040 30.006 1.00 83.31 81 GLU A C 1
ATOM 633 O O . GLU A 1 81 ? -26.619 -5.061 29.604 1.00 83.31 81 GLU A O 1
ATOM 638 N N . ALA A 1 82 ? -25.021 -4.102 30.857 1.00 80.19 82 ALA A N 1
ATOM 639 C CA . ALA A 1 82 ? -25.878 -3.040 31.382 1.00 80.19 82 ALA A CA 1
ATOM 640 C C . ALA A 1 82 ? -26.415 -2.103 30.278 1.00 80.19 82 ALA A C 1
ATOM 642 O O . ALA A 1 82 ? -27.596 -1.761 30.275 1.00 80.19 82 ALA A O 1
ATOM 643 N N . HIS A 1 83 ? -25.585 -1.719 29.302 1.00 79.94 83 HIS A N 1
ATOM 644 C CA . HIS A 1 83 ? -26.022 -0.861 28.190 1.00 79.94 83 HIS A CA 1
ATOM 645 C C . HIS A 1 83 ? -26.855 -1.620 27.143 1.00 79.94 83 HIS A C 1
ATOM 647 O O . HIS A 1 83 ? -27.759 -1.046 26.534 1.00 79.94 83 HIS A O 1
ATOM 653 N N . LEU A 1 84 ? -26.591 -2.915 26.938 1.00 82.12 84 LEU A N 1
ATOM 654 C CA . LEU A 1 84 ? -27.341 -3.775 26.016 1.00 82.12 84 LEU A CA 1
ATOM 655 C C . LEU A 1 84 ? -28.736 -4.137 26.542 1.00 82.12 84 LEU A C 1
ATOM 657 O O . LEU A 1 84 ? -29.672 -4.262 25.748 1.00 82.12 84 LEU A O 1
ATOM 661 N N . SER A 1 85 ? -28.886 -4.280 27.859 1.00 81.94 85 SER A N 1
ATOM 662 C CA . SER A 1 85 ? -30.184 -4.461 28.527 1.00 81.94 85 SER A CA 1
ATOM 663 C C . SER A 1 85 ? -30.945 -3.142 28.738 1.00 81.94 85 SER A C 1
ATOM 665 O O . SER A 1 85 ? -32.136 -3.165 29.045 1.00 81.94 85 SER A O 1
ATOM 667 N N . GLY A 1 86 ? -30.279 -2.003 28.524 1.00 78.62 86 GLY A N 1
ATOM 668 C CA . GLY A 1 86 ? -30.832 -0.659 28.663 1.00 78.62 86 GLY A CA 1
ATOM 669 C C . GLY A 1 86 ? -31.659 -0.153 27.471 1.00 78.62 86 GLY A C 1
ATOM 670 O O . GLY A 1 86 ? -32.034 -0.888 26.550 1.00 78.62 86 GLY A O 1
ATOM 671 N N . SER A 1 87 ? -31.955 1.151 27.500 1.00 83.50 87 SER A N 1
ATOM 672 C CA . SER A 1 87 ? -32.752 1.852 26.484 1.00 83.50 87 SER A CA 1
ATOM 673 C C . SER A 1 87 ? -32.059 1.904 25.109 1.00 83.50 87 SER A C 1
ATOM 675 O O . SER A 1 87 ? -30.863 1.641 24.970 1.00 83.50 87 SER A O 1
ATOM 677 N N . ALA A 1 88 ? -32.798 2.287 24.059 1.00 84.25 88 ALA A N 1
ATOM 678 C CA . ALA A 1 88 ? -32.219 2.520 22.728 1.00 84.25 88 ALA A CA 1
ATOM 679 C C . ALA A 1 88 ? -31.114 3.601 22.735 1.00 84.25 88 ALA A C 1
ATOM 681 O O . ALA A 1 88 ? -30.174 3.545 21.938 1.00 84.25 88 ALA A O 1
ATOM 682 N N . GLU A 1 89 ? -31.201 4.553 23.664 1.00 82.44 89 GLU A N 1
ATOM 683 C CA . GLU A 1 89 ? -30.199 5.597 23.873 1.00 82.44 89 GLU A CA 1
ATOM 684 C C . GLU A 1 89 ? -28.899 5.020 24.452 1.00 82.44 89 GLU A C 1
ATOM 686 O O . GLU A 1 89 ? -27.836 5.234 23.871 1.00 82.44 89 GLU A O 1
ATOM 691 N N . ALA A 1 90 ? -28.987 4.175 25.487 1.00 78.00 90 ALA A N 1
ATOM 692 C CA . ALA A 1 90 ? -27.831 3.494 26.081 1.00 78.00 90 ALA A CA 1
ATOM 693 C C . ALA A 1 90 ? -27.072 2.628 25.056 1.00 78.00 90 ALA A C 1
ATOM 695 O O . ALA A 1 90 ? -25.840 2.621 25.005 1.00 78.00 90 ALA A O 1
ATOM 696 N N . LYS A 1 91 ? -27.798 1.950 24.158 1.00 82.44 91 LYS A N 1
ATOM 697 C CA . LYS A 1 91 ? -27.198 1.184 23.050 1.00 82.44 91 LYS A CA 1
ATOM 698 C C . LYS A 1 91 ? -26.452 2.078 22.060 1.00 82.44 91 LYS A C 1
ATOM 700 O O . LYS A 1 91 ? -25.369 1.722 21.597 1.00 82.44 91 LYS A O 1
ATOM 705 N N . THR A 1 92 ? -27.015 3.241 21.740 1.00 84.94 92 THR A N 1
ATOM 706 C CA . THR A 1 92 ? -26.402 4.215 20.823 1.00 84.94 92 THR A CA 1
ATOM 707 C C . THR A 1 92 ? -25.139 4.831 21.429 1.00 84.94 92 THR A C 1
ATOM 709 O O . THR A 1 92 ? -24.138 5.011 20.730 1.00 84.94 92 THR A O 1
ATOM 712 N N . GLN A 1 93 ? -25.151 5.099 22.734 1.00 80.81 93 GLN A N 1
ATOM 713 C CA . GLN A 1 93 ? -23.994 5.585 23.485 1.00 80.81 93 GLN A CA 1
ATOM 714 C C . GLN A 1 93 ? -22.873 4.545 23.533 1.00 80.81 93 GLN A C 1
ATOM 716 O O . GLN A 1 93 ? -21.746 4.865 23.157 1.00 80.81 93 GLN A O 1
ATOM 721 N N . LEU A 1 94 ? -23.183 3.288 23.873 1.00 82.62 94 LEU A N 1
ATOM 722 C CA . LEU A 1 94 ? -22.209 2.193 23.838 1.00 82.62 94 LEU A CA 1
ATOM 723 C C . LEU A 1 94 ? -21.573 2.065 22.447 1.00 82.62 94 LEU A C 1
ATOM 725 O O . LEU A 1 94 ? -20.356 1.970 22.317 1.00 82.62 94 LEU A O 1
ATOM 729 N N . LEU A 1 95 ? -22.384 2.118 21.390 1.00 83.00 95 LEU A N 1
ATOM 730 C CA . LEU A 1 95 ? -21.904 2.017 20.014 1.00 83.00 95 LEU A CA 1
ATOM 731 C C . LEU A 1 95 ? -21.021 3.210 19.610 1.00 83.00 95 LEU A C 1
ATOM 733 O O . LEU A 1 95 ? -20.032 3.043 18.894 1.00 83.00 95 LEU A O 1
ATOM 737 N N . THR A 1 96 ? -21.340 4.409 20.093 1.00 84.19 96 THR A N 1
ATOM 738 C CA . THR A 1 96 ? -20.513 5.610 19.906 1.00 84.19 96 THR A CA 1
ATOM 739 C C . THR A 1 96 ? -19.183 5.484 20.650 1.00 84.19 96 THR A C 1
ATOM 741 O O . THR A 1 96 ? -18.131 5.760 20.070 1.00 84.19 96 THR A O 1
ATOM 744 N N . TRP A 1 97 ? -19.210 4.997 21.892 1.00 81.25 97 TRP A N 1
ATOM 745 C CA . TRP A 1 97 ? -18.021 4.743 22.703 1.00 81.25 97 TRP A CA 1
ATOM 746 C C . TRP A 1 97 ? -17.107 3.696 22.053 1.00 81.25 97 TRP A C 1
ATOM 748 O O . TRP A 1 97 ? -15.912 3.946 21.884 1.00 81.25 97 TRP A O 1
ATOM 758 N N . LEU A 1 98 ? -17.666 2.577 21.577 1.00 81.75 98 LEU A N 1
ATOM 759 C CA . LEU A 1 98 ? -16.923 1.527 20.872 1.00 81.75 98 LEU A CA 1
ATOM 760 C C . LEU A 1 98 ? -16.266 2.053 19.590 1.00 81.75 98 LEU A C 1
ATOM 762 O O . LEU A 1 98 ? -15.084 1.807 19.367 1.00 81.75 98 LEU A O 1
ATOM 766 N N . ARG A 1 99 ? -16.984 2.843 18.780 1.00 79.19 99 ARG A N 1
ATOM 767 C CA . ARG A 1 99 ? -16.416 3.489 17.580 1.00 79.19 99 ARG A CA 1
ATOM 768 C C . ARG A 1 99 ? -15.284 4.460 17.917 1.00 79.19 99 ARG A C 1
ATOM 770 O O . ARG A 1 99 ? -14.315 4.558 17.167 1.00 79.19 99 ARG A O 1
ATOM 777 N N . ALA A 1 100 ? -15.397 5.196 19.021 1.00 74.44 100 ALA A N 1
ATOM 778 C CA . ALA A 1 100 ? -14.333 6.083 19.480 1.00 74.44 100 ALA A CA 1
ATOM 779 C C . ALA A 1 100 ? -13.094 5.289 19.928 1.00 74.44 100 ALA A C 1
ATOM 781 O O . ALA A 1 100 ? -11.974 5.675 19.596 1.00 74.44 100 ALA A O 1
ATOM 782 N N . ARG A 1 101 ? -13.279 4.156 20.621 1.00 72.94 101 ARG A N 1
ATOM 783 C CA . ARG A 1 101 ? -12.170 3.289 21.048 1.00 72.94 101 ARG A CA 1
ATOM 784 C C . ARG A 1 101 ? -11.520 2.541 19.895 1.00 72.94 101 ARG A C 1
ATOM 786 O O . ARG A 1 101 ? -10.302 2.451 19.869 1.00 72.94 101 ARG A O 1
ATOM 793 N N . GLU A 1 102 ? -12.291 2.093 18.910 1.00 74.12 102 GLU A N 1
ATOM 794 C CA . GLU A 1 102 ? -11.746 1.520 17.675 1.00 74.12 102 GLU A CA 1
ATOM 795 C C . GLU A 1 102 ? -10.784 2.504 16.986 1.00 74.12 102 GLU A C 1
ATOM 797 O O . GLU A 1 102 ? -9.713 2.117 16.524 1.00 74.12 102 GLU A O 1
ATOM 802 N N . LYS A 1 103 ? -11.131 3.798 16.966 1.00 66.56 103 LYS A N 1
ATOM 803 C CA . LYS A 1 103 ? -10.246 4.850 16.448 1.00 66.56 103 LYS A CA 1
ATOM 804 C C . LYS A 1 103 ? -9.022 5.085 17.341 1.00 66.56 103 LYS A C 1
ATOM 806 O O . LYS A 1 103 ? -7.944 5.324 16.809 1.00 66.56 103 LYS A O 1
ATOM 811 N N . ALA A 1 104 ? -9.181 5.022 18.665 1.00 65.00 104 ALA A N 1
ATOM 812 C CA . ALA A 1 104 ? -8.121 5.305 19.639 1.00 65.00 104 ALA A CA 1
ATOM 813 C C . ALA A 1 104 ? -7.095 4.168 19.801 1.00 65.00 104 ALA A C 1
ATOM 815 O O . ALA A 1 104 ? -5.910 4.440 19.967 1.00 65.00 104 ALA A O 1
ATOM 816 N N . LEU A 1 105 ? -7.531 2.906 19.719 1.00 68.44 105 LEU A N 1
ATOM 817 C CA . LEU A 1 105 ? -6.655 1.725 19.731 1.00 68.44 105 LEU A CA 1
ATOM 818 C C . LEU A 1 105 ? -5.756 1.668 18.489 1.00 68.44 105 LEU A C 1
ATOM 820 O O . LEU A 1 105 ? -4.732 0.986 18.484 1.00 68.44 105 LEU A O 1
ATOM 824 N N . GLY A 1 106 ? -6.129 2.413 17.448 1.00 66.75 106 GLY A N 1
ATOM 825 C CA . GLY A 1 106 ? -5.438 2.418 16.178 1.00 66.75 106 GLY A CA 1
ATOM 826 C C . GLY A 1 106 ? -5.648 1.113 15.417 1.00 66.75 106 GLY A C 1
ATOM 827 O O . GLY A 1 106 ? -6.264 0.150 15.872 1.00 66.75 106 GLY A O 1
ATOM 828 N N . ARG A 1 107 ? -5.141 1.094 14.192 1.00 75.44 107 ARG A N 1
ATOM 829 C CA . ARG A 1 107 ? -5.130 -0.089 13.338 1.00 75.44 107 ARG A CA 1
ATOM 830 C C . ARG A 1 107 ? -3.702 -0.312 12.886 1.00 75.44 107 ARG A C 1
ATOM 832 O O . ARG A 1 107 ? -3.010 0.643 12.536 1.00 75.44 107 ARG A O 1
ATOM 839 N N . THR A 1 108 ? -3.273 -1.567 12.867 1.00 87.06 108 THR A N 1
ATOM 840 C CA . THR A 1 108 ? -1.968 -1.921 12.315 1.00 87.06 108 THR A CA 1
ATOM 841 C C . THR A 1 108 ? -1.910 -1.519 10.845 1.00 87.06 108 THR A C 1
ATOM 843 O O . THR A 1 108 ? -2.826 -1.816 10.073 1.00 87.06 108 THR A O 1
ATOM 846 N N . ALA A 1 109 ? -0.824 -0.850 10.468 1.00 91.50 109 ALA A N 1
ATOM 847 C CA . ALA A 1 109 ? -0.549 -0.449 9.099 1.00 91.50 109 ALA A CA 1
ATOM 848 C C . ALA A 1 109 ? 0.768 -1.066 8.621 1.00 91.50 109 ALA A C 1
ATOM 850 O O . ALA A 1 109 ? 1.740 -1.139 9.373 1.00 91.50 109 ALA A O 1
ATOM 851 N N . LEU A 1 110 ? 0.798 -1.491 7.360 1.00 95.81 110 LEU A N 1
ATOM 852 C CA . LEU A 1 110 ? 2.013 -1.928 6.679 1.00 95.81 110 LEU A CA 1
ATOM 853 C C . LEU A 1 110 ? 2.605 -0.753 5.899 1.00 95.81 110 LEU A C 1
ATOM 855 O O . LEU A 1 110 ? 1.960 -0.232 4.992 1.00 95.81 110 LEU A O 1
ATOM 859 N N . CYS A 1 111 ? 3.830 -0.345 6.221 1.00 96.19 111 CYS A N 1
ATOM 860 C CA . CYS A 1 111 ? 4.505 0.769 5.552 1.00 96.19 111 CYS A CA 1
ATOM 861 C C . CYS A 1 111 ? 5.658 0.258 4.682 1.00 96.19 111 CYS A C 1
ATOM 863 O O . CYS A 1 111 ? 6.678 -0.203 5.191 1.00 96.19 111 CYS A O 1
ATOM 865 N N . LEU A 1 112 ? 5.494 0.349 3.364 1.00 96.31 112 LEU A N 1
ATOM 866 C CA . LEU A 1 112 ? 6.441 -0.133 2.365 1.00 96.31 112 LEU A CA 1
ATOM 867 C C . LEU A 1 112 ? 7.363 1.006 1.923 1.00 96.31 112 LEU A C 1
ATOM 869 O O . LEU A 1 112 ? 6.981 1.903 1.165 1.00 96.31 112 LEU A O 1
ATOM 873 N N . SER A 1 113 ? 8.598 0.968 2.413 1.00 93.94 113 SER A N 1
ATOM 874 C CA . SER A 1 113 ? 9.625 1.951 2.076 1.00 93.94 113 SER A CA 1
ATOM 875 C C . SER A 1 113 ? 10.089 1.843 0.620 1.00 93.94 113 SER A C 1
ATOM 877 O O . SER A 1 113 ? 9.990 0.794 -0.024 1.00 93.94 113 SER A O 1
ATOM 879 N N . GLY A 1 114 ? 10.633 2.950 0.112 1.00 88.50 114 GLY A N 1
ATOM 880 C CA . GLY A 1 114 ? 11.317 2.994 -1.175 1.00 88.50 114 GLY A CA 1
ATOM 881 C C . GLY A 1 114 ? 12.676 2.291 -1.139 1.00 88.50 114 GLY A C 1
ATOM 882 O O . GLY A 1 114 ? 13.222 2.001 -0.079 1.00 88.50 114 GLY A O 1
ATOM 883 N N . GLY A 1 115 ? 13.236 2.037 -2.321 1.00 84.06 115 GLY A N 1
ATOM 884 C CA . GLY A 1 115 ? 14.539 1.374 -2.461 1.00 84.06 115 GLY A CA 1
ATOM 885 C C . GLY A 1 115 ? 14.843 0.894 -3.879 1.00 84.06 115 GLY A C 1
ATOM 886 O O . GLY A 1 115 ? 15.594 -0.062 -4.051 1.00 84.06 115 GLY A O 1
ATOM 887 N N . GLY A 1 116 ? 14.213 1.498 -4.897 1.00 83.31 116 GLY A N 1
ATOM 888 C CA . GLY A 1 116 ? 14.309 1.025 -6.281 1.00 83.31 116 GLY A CA 1
ATOM 889 C C . GLY A 1 116 ? 13.922 -0.451 -6.405 1.00 83.31 116 GLY A C 1
ATOM 890 O O . GLY A 1 116 ? 12.896 -0.872 -5.870 1.00 83.31 116 GLY A O 1
ATOM 891 N N . SER A 1 117 ? 14.767 -1.236 -7.070 1.00 83.19 117 SER A N 1
ATOM 892 C CA . SER A 1 117 ? 14.555 -2.670 -7.296 1.00 83.19 117 SER A CA 1
ATOM 893 C C . SER A 1 117 ? 14.566 -3.511 -6.014 1.00 83.19 117 SER A C 1
ATOM 895 O O . SER A 1 117 ? 13.841 -4.502 -5.939 1.00 83.19 117 SER A O 1
ATOM 897 N N . LEU A 1 118 ? 15.293 -3.098 -4.966 1.00 87.56 118 LEU A N 1
ATOM 898 C CA . LEU A 1 118 ? 15.314 -3.804 -3.674 1.00 87.56 118 LEU A CA 1
ATOM 899 C C . LEU A 1 118 ? 13.952 -3.775 -2.972 1.00 87.56 118 LEU A C 1
ATOM 901 O O . LEU A 1 118 ? 13.638 -4.677 -2.199 1.00 87.56 118 LEU A O 1
ATOM 905 N N . ALA A 1 119 ? 13.103 -2.789 -3.276 1.00 89.56 119 ALA A N 1
ATOM 906 C CA . ALA A 1 119 ? 11.754 -2.727 -2.722 1.00 89.56 119 ALA A CA 1
ATOM 907 C C . ALA A 1 119 ? 10.877 -3.918 -3.157 1.00 89.56 119 ALA A C 1
ATOM 909 O O . ALA A 1 119 ? 9.853 -4.184 -2.536 1.00 89.56 119 ALA A O 1
ATOM 910 N N . MET A 1 120 ? 11.278 -4.684 -4.179 1.00 90.25 120 MET A N 1
ATOM 911 C CA . MET A 1 120 ? 10.561 -5.893 -4.593 1.00 90.25 120 MET A CA 1
ATOM 912 C C . MET A 1 120 ? 10.630 -7.019 -3.550 1.00 90.25 120 MET A C 1
ATOM 914 O O . MET A 1 120 ? 9.767 -7.895 -3.565 1.00 90.25 120 MET A O 1
ATOM 918 N N . TYR A 1 121 ? 11.568 -6.975 -2.591 1.00 91.75 121 TYR A N 1
ATOM 919 C CA . TYR A 1 121 ? 11.567 -7.897 -1.446 1.00 91.75 121 TYR A CA 1
ATOM 920 C C . TYR A 1 121 ? 10.307 -7.777 -0.585 1.00 91.75 121 TYR A C 1
ATOM 922 O O . TYR A 1 121 ? 9.890 -8.768 0.019 1.00 91.75 121 TYR A O 1
ATOM 930 N N . HIS A 1 122 ? 9.645 -6.613 -0.594 1.00 95.31 122 HIS A N 1
ATOM 931 C CA . HIS A 1 122 ? 8.360 -6.433 0.080 1.00 95.31 122 HIS A CA 1
ATOM 932 C C . HIS A 1 122 ? 7.310 -7.435 -0.404 1.00 95.31 122 HIS A C 1
ATOM 934 O O . HIS A 1 122 ? 6.466 -7.829 0.392 1.00 95.31 122 HIS A O 1
ATOM 940 N N . MET A 1 123 ? 7.378 -7.923 -1.651 1.00 93.75 123 MET A N 1
ATOM 941 C CA . MET A 1 123 ? 6.459 -8.963 -2.135 1.00 93.75 123 MET A CA 1
ATOM 942 C C . MET A 1 123 ? 6.575 -10.265 -1.332 1.00 93.75 123 MET A C 1
ATOM 944 O O . MET A 1 123 ? 5.557 -10.884 -1.038 1.00 93.75 123 MET A O 1
ATOM 948 N N . GLY A 1 124 ? 7.787 -10.663 -0.930 1.00 94.38 124 GLY A N 1
ATOM 949 C CA . GLY A 1 124 ? 7.995 -11.851 -0.096 1.00 94.38 124 GLY A CA 1
ATOM 950 C C . GLY A 1 124 ? 7.433 -11.674 1.315 1.00 94.38 124 GLY A C 1
ATOM 951 O O . GLY A 1 124 ? 6.770 -12.569 1.832 1.00 94.38 124 GLY A O 1
ATOM 952 N N . VAL A 1 125 ? 7.621 -10.489 1.903 1.00 95.00 125 VAL A N 1
ATOM 953 C CA . VAL A 1 125 ? 7.042 -10.145 3.212 1.00 95.00 125 VAL A CA 1
ATOM 954 C C . VAL A 1 125 ? 5.515 -10.134 3.143 1.00 95.00 125 VAL A C 1
ATOM 956 O O . VAL A 1 125 ? 4.859 -10.735 3.987 1.00 95.00 125 VAL A O 1
ATOM 959 N N . CYS A 1 126 ? 4.942 -9.509 2.112 1.00 95.88 126 CYS A N 1
ATOM 960 C CA . CYS A 1 126 ? 3.494 -9.478 1.907 1.00 95.88 126 CYS A CA 1
ATOM 961 C C . CYS A 1 126 ? 2.928 -10.884 1.717 1.00 95.88 126 CYS A C 1
ATOM 963 O O . CYS A 1 126 ? 1.865 -11.185 2.247 1.00 95.88 126 CYS A O 1
ATOM 965 N N . ARG A 1 127 ? 3.651 -11.756 1.004 1.00 94.69 127 ARG A N 1
ATOM 966 C CA . ARG A 1 127 ? 3.250 -13.149 0.818 1.00 94.69 127 ARG A CA 1
ATOM 967 C C . ARG A 1 127 ? 3.180 -13.885 2.147 1.00 94.69 127 ARG A C 1
ATOM 969 O O . ARG A 1 127 ? 2.162 -14.498 2.430 1.00 94.69 127 ARG A O 1
ATOM 976 N N . PHE A 1 128 ? 4.230 -13.778 2.957 1.00 95.31 128 PHE A N 1
ATOM 977 C CA . PHE A 1 128 ? 4.268 -14.391 4.280 1.00 95.31 128 PHE A CA 1
ATOM 978 C C . PHE A 1 128 ? 3.115 -13.894 5.165 1.00 95.31 128 PHE A C 1
ATOM 980 O O . PHE A 1 128 ? 2.370 -14.694 5.717 1.00 95.31 128 PHE A O 1
ATOM 987 N N . LEU A 1 129 ? 2.899 -12.574 5.233 1.00 95.25 129 LEU A N 1
ATOM 988 C CA . LEU A 1 129 ? 1.791 -11.998 6.005 1.00 95.25 129 LEU A CA 1
ATOM 989 C C . LEU A 1 129 ? 0.421 -12.483 5.515 1.00 95.25 129 LEU A C 1
ATOM 991 O O . LEU A 1 129 ? -0.485 -12.675 6.319 1.00 95.25 129 LEU A O 1
ATOM 995 N N . LEU A 1 130 ? 0.258 -12.673 4.208 1.00 94.44 130 LEU A N 1
ATOM 996 C CA . LEU A 1 130 ? -0.978 -13.166 3.609 1.00 94.44 130 LEU A CA 1
ATOM 997 C C . LEU A 1 130 ? -1.213 -14.660 3.883 1.00 94.44 130 LEU A C 1
ATOM 999 O O . LEU A 1 130 ? -2.350 -15.065 4.117 1.00 94.44 130 LEU A O 1
ATOM 1003 N N . GLU A 1 131 ? -0.158 -15.477 3.853 1.00 92.56 131 GLU A N 1
ATOM 1004 C CA . GLU A 1 131 ? -0.211 -16.913 4.162 1.00 92.56 131 GLU A CA 1
ATOM 1005 C C . GLU A 1 131 ? -0.535 -17.158 5.647 1.00 92.56 131 GLU A C 1
ATOM 1007 O O . GLU A 1 131 ? -1.354 -18.021 5.951 1.00 92.56 131 GLU A O 1
ATOM 1012 N N . GLU A 1 132 ? -0.004 -16.330 6.550 1.00 94.81 132 GLU A N 1
ATOM 1013 C CA . GLU A 1 132 ? -0.278 -16.396 7.996 1.00 94.81 132 GLU A CA 1
ATOM 1014 C C . GLU A 1 132 ? -1.593 -15.704 8.416 1.00 94.81 132 GLU A C 1
ATOM 1016 O O . GLU A 1 132 ? -1.936 -15.671 9.596 1.00 94.81 132 GLU A O 1
ATOM 1021 N N . GLY A 1 133 ? -2.339 -15.105 7.479 1.00 91.88 133 GLY A N 1
ATOM 1022 C CA . GLY A 1 133 ? -3.574 -14.372 7.796 1.00 91.88 133 GLY A CA 1
ATOM 1023 C C . GLY A 1 133 ? -3.350 -13.077 8.594 1.00 91.88 133 GLY A C 1
ATOM 1024 O O . GLY A 1 133 ? -4.265 -12.577 9.246 1.00 91.88 133 GLY A O 1
ATOM 1025 N N . LEU A 1 134 ? -2.139 -12.519 8.537 1.00 92.62 134 LEU A N 1
ATOM 1026 C CA . LEU A 1 134 ? -1.695 -11.318 9.251 1.00 92.62 134 LEU A CA 1
ATOM 1027 C C . LEU A 1 134 ? -1.637 -10.067 8.358 1.00 92.62 134 LEU A C 1
ATOM 1029 O O . LEU A 1 134 ? -1.118 -9.034 8.783 1.00 92.62 134 LEU A O 1
ATOM 1033 N N . MET A 1 135 ? -2.136 -10.137 7.120 1.00 93.94 135 MET A N 1
ATOM 1034 C CA . MET A 1 135 ? -2.053 -9.038 6.157 1.00 93.94 135 MET A CA 1
ATOM 1035 C C . MET A 1 135 ? -2.855 -7.805 6.622 1.00 93.94 135 MET A C 1
ATOM 1037 O O . MET A 1 135 ? -4.088 -7.864 6.690 1.00 93.94 135 MET A O 1
ATOM 1041 N N . PRO A 1 136 ? -2.209 -6.653 6.892 1.00 93.25 136 PRO A N 1
ATOM 1042 C CA . PRO A 1 136 ? -2.924 -5.467 7.352 1.00 93.25 136 PRO A CA 1
ATOM 1043 C C . PRO A 1 136 ? -3.846 -4.884 6.274 1.00 93.25 136 PRO A C 1
ATOM 1045 O O . PRO A 1 136 ? -3.498 -4.825 5.094 1.00 93.25 136 PRO A O 1
ATOM 1048 N N . LYS A 1 137 ? -5.015 -4.378 6.692 1.00 91.81 137 LYS A N 1
ATOM 1049 C CA . LYS A 1 137 ? -5.960 -3.686 5.792 1.00 91.81 137 LYS A CA 1
ATOM 1050 C C . LYS A 1 137 ? -5.500 -2.284 5.396 1.00 91.81 137 LYS A C 1
ATOM 1052 O O . LYS A 1 137 ? -5.978 -1.757 4.397 1.00 91.81 137 LYS A O 1
ATOM 1057 N N . ILE A 1 138 ? -4.617 -1.676 6.186 1.00 94.94 138 ILE A N 1
ATOM 1058 C CA . ILE A 1 138 ? -4.050 -0.353 5.921 1.00 94.94 138 ILE A CA 1
ATOM 1059 C C . ILE A 1 138 ? -2.629 -0.545 5.409 1.00 94.94 138 ILE A C 1
ATOM 1061 O O . ILE A 1 138 ? -1.795 -1.142 6.090 1.00 94.94 138 ILE A O 1
ATOM 1065 N N . VAL A 1 139 ? -2.352 -0.030 4.215 1.00 97.12 139 VAL A N 1
ATOM 1066 C CA . VAL A 1 139 ? -1.038 -0.135 3.575 1.00 97.12 139 VAL A CA 1
ATOM 1067 C C . VAL A 1 139 ? -0.611 1.245 3.096 1.00 97.12 139 VAL A C 1
ATOM 1069 O O . VAL A 1 139 ? -1.394 1.969 2.487 1.00 97.12 139 VAL A O 1
ATOM 1072 N N . SER A 1 140 ? 0.641 1.612 3.334 1.00 96.12 140 SER A N 1
ATOM 1073 C CA . SER A 1 140 ? 1.260 2.786 2.725 1.00 96.12 140 SER A CA 1
ATOM 1074 C C . SER A 1 140 ? 2.493 2.386 1.925 1.00 96.12 140 SER A C 1
ATOM 1076 O O . SER A 1 140 ? 3.176 1.425 2.273 1.00 96.12 140 SER A O 1
ATOM 1078 N N . GLY A 1 141 ? 2.779 3.101 0.840 1.00 96.00 141 GLY A N 1
ATOM 1079 C CA . GLY A 1 141 ? 3.947 2.843 0.006 1.00 96.00 141 GLY A CA 1
ATOM 1080 C C . GLY A 1 141 ? 4.539 4.112 -0.593 1.00 96.00 141 GLY A C 1
ATOM 1081 O O . GLY A 1 141 ? 3.809 5.027 -0.975 1.00 96.00 141 GLY A O 1
ATOM 1082 N N . VAL A 1 142 ? 5.867 4.152 -0.709 1.00 93.06 142 VAL A N 1
ATOM 1083 C CA . VAL A 1 142 ? 6.615 5.256 -1.332 1.00 93.06 142 VAL A CA 1
ATOM 1084 C C . VAL A 1 142 ? 7.645 4.723 -2.326 1.00 93.06 142 VAL A C 1
ATOM 1086 O O . VAL A 1 142 ? 8.321 3.729 -2.050 1.00 93.06 142 VAL A O 1
ATOM 1089 N N . SER A 1 143 ? 7.792 5.376 -3.484 1.00 91.75 143 SER A N 1
ATOM 1090 C CA . SER A 1 143 ? 8.743 4.999 -4.538 1.00 91.75 143 SER A CA 1
ATOM 1091 C C . SER A 1 143 ? 8.626 3.502 -4.875 1.00 91.75 143 SER A C 1
ATOM 1093 O O . SER A 1 143 ? 7.523 3.028 -5.135 1.00 91.75 143 SER A O 1
ATOM 1095 N N . GLY A 1 144 ? 9.702 2.713 -4.810 1.00 91.56 144 GLY A N 1
ATOM 1096 C CA . GLY A 1 144 ? 9.646 1.263 -5.045 1.00 91.56 144 GLY A CA 1
ATOM 1097 C C . GLY A 1 144 ? 8.623 0.506 -4.175 1.00 91.56 144 GLY A C 1
ATOM 1098 O O . GLY A 1 144 ? 8.032 -0.464 -4.639 1.00 91.56 144 GLY A O 1
ATOM 1099 N N . GLY A 1 145 ? 8.344 0.967 -2.950 1.00 94.50 145 GLY A N 1
ATOM 1100 C CA . GLY A 1 145 ? 7.304 0.391 -2.092 1.00 94.50 145 GLY A CA 1
ATOM 1101 C C . GLY A 1 145 ? 5.882 0.705 -2.568 1.00 94.50 145 GLY A C 1
ATOM 1102 O O . GLY A 1 145 ? 4.970 -0.084 -2.332 1.00 94.50 145 GLY A O 1
ATOM 1103 N N . SER A 1 146 ? 5.688 1.808 -3.302 1.00 94.75 146 SER A N 1
ATOM 1104 C CA . SER A 1 146 ? 4.393 2.146 -3.911 1.00 94.75 146 SER A CA 1
ATOM 1105 C C . SER A 1 146 ? 3.990 1.162 -5.010 1.00 94.75 146 SER A C 1
ATOM 1107 O O . SER A 1 146 ? 2.804 0.889 -5.155 1.00 94.75 146 SER A O 1
ATOM 1109 N N . ILE A 1 147 ? 4.962 0.564 -5.714 1.00 94.56 147 ILE A N 1
ATOM 1110 C CA . ILE A 1 147 ? 4.714 -0.484 -6.716 1.00 94.56 147 ILE A CA 1
ATOM 1111 C C . ILE A 1 147 ? 4.035 -1.687 -6.045 1.00 94.56 147 ILE A C 1
ATOM 1113 O O . ILE A 1 147 ? 2.992 -2.166 -6.482 1.00 94.56 147 ILE A O 1
ATOM 1117 N N . VAL A 1 148 ? 4.588 -2.148 -4.922 1.00 95.62 148 VAL A N 1
ATOM 1118 C CA . VAL A 1 148 ? 4.023 -3.283 -4.181 1.00 95.62 148 VAL A CA 1
ATOM 1119 C C . VAL A 1 148 ? 2.701 -2.899 -3.512 1.00 95.62 148 VAL A C 1
ATOM 1121 O O . VAL A 1 148 ? 1.736 -3.652 -3.602 1.00 95.62 148 VAL A O 1
ATOM 1124 N N . ALA A 1 149 ? 2.604 -1.707 -2.915 1.00 96.88 149 ALA A N 1
ATOM 1125 C CA . ALA A 1 149 ? 1.360 -1.219 -2.317 1.00 96.88 149 ALA A CA 1
ATOM 1126 C C . ALA A 1 149 ? 0.208 -1.144 -3.338 1.00 96.88 149 ALA A C 1
ATOM 1128 O O . ALA A 1 149 ? -0.915 -1.536 -3.035 1.00 96.88 149 ALA A O 1
ATOM 1129 N N . ALA A 1 150 ? 0.489 -0.695 -4.562 1.00 96.19 150 ALA A N 1
ATOM 1130 C CA . ALA A 1 150 ? -0.477 -0.635 -5.652 1.00 96.19 150 ALA A CA 1
ATOM 1131 C C . ALA A 1 150 ? -0.969 -2.020 -6.086 1.00 96.19 150 ALA A C 1
ATOM 1133 O O . ALA A 1 150 ? -2.166 -2.201 -6.310 1.00 96.19 150 ALA A O 1
ATOM 1134 N N . LEU A 1 151 ? -0.079 -3.017 -6.143 1.00 95.44 151 LEU A N 1
ATOM 1135 C CA . LEU A 1 151 ? -0.478 -4.404 -6.391 1.00 95.44 151 LEU A CA 1
ATOM 1136 C C . LEU A 1 151 ? -1.442 -4.908 -5.311 1.00 95.44 151 LEU A C 1
ATOM 1138 O O . LEU A 1 151 ? -2.438 -5.544 -5.645 1.00 95.44 151 LEU A O 1
ATOM 1142 N N . LEU A 1 152 ? -1.191 -4.581 -4.041 1.00 96.44 152 LEU A N 1
ATOM 1143 C CA . LEU A 1 152 ? -2.076 -4.940 -2.928 1.00 96.44 152 LEU A CA 1
ATOM 1144 C C . LEU A 1 152 ? -3.440 -4.237 -2.996 1.00 96.44 152 LEU A C 1
ATOM 1146 O O . LEU A 1 152 ? -4.425 -4.781 -2.502 1.00 96.44 152 LEU A O 1
ATOM 1150 N N . ALA A 1 153 ? -3.507 -3.043 -3.592 1.00 96.69 153 ALA A N 1
ATOM 1151 C CA . ALA A 1 153 ? -4.735 -2.258 -3.687 1.00 96.69 153 ALA A CA 1
ATOM 1152 C C . ALA A 1 153 ? -5.769 -2.876 -4.637 1.00 96.69 153 ALA A C 1
ATOM 1154 O O . ALA A 1 153 ? -6.960 -2.854 -4.338 1.00 96.69 153 ALA A O 1
ATOM 1155 N N . ILE A 1 154 ? -5.318 -3.396 -5.784 1.00 96.12 154 ILE A N 1
ATOM 1156 C CA . ILE A 1 154 ? -6.204 -3.798 -6.891 1.00 96.12 154 ILE A CA 1
ATOM 1157 C C . ILE A 1 154 ? -6.518 -5.299 -6.928 1.00 96.12 154 ILE A C 1
ATOM 1159 O O . ILE A 1 154 ? -7.382 -5.716 -7.698 1.00 96.12 154 ILE A O 1
ATOM 1163 N N . HIS A 1 155 ? -5.831 -6.104 -6.115 1.00 95.62 155 HIS A N 1
ATOM 1164 C CA . HIS A 1 155 ? -5.984 -7.558 -6.089 1.00 95.62 155 HIS A CA 1
ATOM 1165 C C . HIS A 1 155 ? -6.571 -8.037 -4.759 1.00 95.62 155 HIS A C 1
ATOM 1167 O O . HIS A 1 155 ? -6.198 -7.569 -3.680 1.00 95.62 155 HIS A O 1
ATOM 1173 N N . THR A 1 156 ? -7.480 -9.003 -4.851 1.00 95.31 156 THR A N 1
ATOM 1174 C CA . THR A 1 156 ? -8.009 -9.753 -3.700 1.00 95.31 156 THR A CA 1
ATOM 1175 C C . THR A 1 156 ? -6.930 -10.632 -3.062 1.00 95.31 156 THR A C 1
ATOM 1177 O O . THR A 1 156 ? -5.867 -10.844 -3.643 1.00 95.31 156 THR A O 1
ATOM 1180 N N . ASP A 1 157 ? -7.169 -11.131 -1.852 1.00 94.38 157 ASP A N 1
ATOM 1181 C CA . ASP A 1 157 ? -6.230 -11.991 -1.117 1.00 94.38 157 ASP A CA 1
ATOM 1182 C C . ASP A 1 157 ? -5.912 -13.266 -1.907 1.00 94.38 157 ASP A C 1
ATOM 1184 O O . ASP A 1 157 ? -4.757 -13.681 -1.994 1.00 94.38 157 ASP A O 1
ATOM 1188 N N . GLU A 1 158 ? -6.917 -13.841 -2.557 1.00 93.12 158 GLU A N 1
ATOM 1189 C CA . GLU A 1 158 ? -6.788 -15.018 -3.411 1.00 93.12 158 GLU A CA 1
ATOM 1190 C C . GLU A 1 158 ? -5.924 -14.709 -4.641 1.00 93.12 158 GLU A C 1
ATOM 1192 O O . GLU A 1 158 ? -4.941 -15.399 -4.910 1.00 93.12 158 GLU A O 1
ATOM 1197 N N . GLU A 1 159 ? -6.215 -13.611 -5.347 1.00 93.94 159 GLU A N 1
ATOM 1198 C CA . GLU A 1 159 ? -5.422 -13.181 -6.505 1.00 93.94 159 GLU A CA 1
ATOM 1199 C C . GLU A 1 159 ? -3.975 -12.855 -6.118 1.00 93.94 159 GLU A C 1
ATOM 1201 O O . GLU A 1 159 ? -3.038 -13.183 -6.852 1.00 93.94 159 GLU A O 1
ATOM 1206 N N . LEU A 1 160 ? -3.774 -12.226 -4.957 1.00 93.69 160 LEU A N 1
ATOM 1207 C CA . LEU A 1 160 ? -2.446 -11.912 -4.452 1.00 93.69 160 LEU A CA 1
ATOM 1208 C C . LEU A 1 160 ? -1.632 -13.178 -4.213 1.00 93.69 160 LEU A C 1
ATOM 1210 O O . LEU A 1 160 ? -0.493 -13.254 -4.676 1.00 93.69 160 LEU A O 1
ATOM 1214 N N . ARG A 1 161 ? -2.215 -14.169 -3.536 1.00 90.81 161 ARG A N 1
ATOM 1215 C CA . ARG A 1 161 ? -1.564 -15.445 -3.233 1.00 90.81 161 ARG A CA 1
ATOM 1216 C C . ARG A 1 161 ? -1.230 -16.227 -4.502 1.00 90.81 161 ARG A C 1
ATOM 1218 O O . ARG A 1 161 ? -0.098 -16.682 -4.657 1.00 90.81 161 ARG A O 1
ATOM 1225 N N . ASP A 1 162 ? -2.191 -16.343 -5.413 1.00 89.12 162 ASP A N 1
ATOM 1226 C CA . ASP A 1 162 ? -2.114 -17.316 -6.504 1.00 89.12 162 ASP A CA 1
ATOM 1227 C C . ASP A 1 162 ? -1.484 -16.743 -7.780 1.00 89.12 162 ASP A C 1
ATOM 1229 O O . ASP A 1 162 ? -0.974 -17.486 -8.627 1.00 89.12 162 ASP A O 1
ATOM 1233 N N . HIS A 1 163 ? -1.522 -15.418 -7.960 1.00 87.06 163 HIS A N 1
ATOM 1234 C CA . HIS A 1 163 ? -1.206 -14.792 -9.247 1.00 87.06 163 HIS A CA 1
ATOM 1235 C C . HIS A 1 163 ? -0.243 -13.608 -9.185 1.00 87.06 163 HIS A C 1
ATOM 1237 O O . HIS A 1 163 ? 0.400 -13.328 -10.202 1.00 87.06 163 HIS A O 1
ATOM 1243 N N . VAL A 1 164 ? -0.122 -12.921 -8.046 1.00 88.88 164 VAL A N 1
ATOM 1244 C CA . VAL A 1 164 ? 0.690 -11.694 -7.939 1.00 88.88 164 VAL A CA 1
ATOM 1245 C C . VAL A 1 164 ? 1.975 -11.924 -7.158 1.00 88.88 164 VAL A C 1
ATOM 1247 O O . VAL A 1 164 ? 3.056 -11.615 -7.652 1.00 88.88 164 VAL A O 1
ATOM 1250 N N . LEU A 1 165 ? 1.891 -12.507 -5.963 1.00 89.62 165 LEU A N 1
ATOM 1251 C CA . LEU A 1 165 ? 3.023 -12.739 -5.062 1.00 89.62 165 LEU A CA 1
ATOM 1252 C C . LEU A 1 165 ? 3.752 -14.053 -5.396 1.00 89.62 165 LEU A C 1
ATOM 1254 O O . LEU A 1 165 ? 4.189 -14.814 -4.532 1.00 89.62 165 LEU A O 1
ATOM 1258 N N . VAL A 1 166 ? 3.903 -14.311 -6.693 1.00 87.56 166 VAL A N 1
ATOM 1259 C CA . VAL A 1 166 ? 4.538 -15.499 -7.263 1.00 87.56 166 VAL A CA 1
ATOM 1260 C C . VAL A 1 166 ? 5.749 -15.098 -8.100 1.00 87.56 166 VAL A C 1
ATOM 1262 O O . VAL A 1 166 ? 5.800 -14.021 -8.692 1.00 87.56 166 VAL A O 1
ATOM 1265 N N . SER A 1 167 ? 6.735 -15.989 -8.210 1.00 79.00 167 SER A N 1
ATOM 1266 C CA . SER A 1 167 ? 7.981 -15.724 -8.951 1.00 79.00 167 SER A CA 1
ATOM 1267 C C . SER A 1 167 ? 7.773 -15.472 -10.452 1.00 79.00 167 SER A C 1
ATOM 1269 O O . SER A 1 167 ? 8.667 -14.975 -11.138 1.00 79.00 167 SER A O 1
ATOM 1271 N N . THR A 1 168 ? 6.593 -15.795 -10.983 1.00 78.38 168 THR A N 1
ATOM 1272 C CA . THR A 1 168 ? 6.236 -15.645 -12.396 1.00 78.38 168 THR A CA 1
ATOM 1273 C C . THR A 1 168 ? 5.637 -14.285 -12.748 1.00 78.38 168 THR A C 1
ATOM 1275 O O . THR A 1 168 ? 5.465 -14.021 -13.937 1.00 78.38 168 THR A O 1
ATOM 1278 N N . ILE A 1 169 ? 5.382 -13.395 -11.780 1.00 77.94 169 ILE A N 1
ATOM 1279 C CA . ILE A 1 169 ? 4.717 -12.099 -12.012 1.00 77.94 169 ILE A CA 1
ATOM 1280 C C . ILE A 1 169 ? 5.403 -11.253 -13.095 1.00 77.94 169 ILE A C 1
ATOM 1282 O O . ILE A 1 169 ? 4.747 -10.672 -13.957 1.00 77.94 169 ILE A O 1
ATOM 1286 N N . VAL A 1 170 ? 6.737 -11.282 -13.144 1.00 72.31 170 VAL A N 1
ATOM 1287 C CA . VAL A 1 170 ? 7.542 -10.548 -14.137 1.00 72.31 170 VAL A CA 1
ATOM 1288 C C . VAL A 1 170 ? 7.300 -11.043 -15.571 1.00 72.31 170 VAL A C 1
ATOM 1290 O O . VAL A 1 170 ? 7.492 -10.297 -16.526 1.00 72.31 170 VAL A O 1
ATOM 1293 N N . LYS A 1 171 ? 6.860 -12.295 -15.752 1.00 76.25 171 LYS A N 1
ATOM 1294 C CA . LYS A 1 171 ? 6.576 -12.870 -17.077 1.00 76.25 171 LYS A CA 1
ATOM 1295 C C . LYS A 1 171 ? 5.203 -12.465 -17.618 1.00 76.25 171 LYS A C 1
ATOM 1297 O O . LYS A 1 171 ? 4.989 -12.565 -18.821 1.00 76.25 171 LYS A O 1
ATOM 1302 N N . ARG A 1 172 ? 4.286 -12.016 -16.755 1.00 73.12 172 ARG A N 1
ATOM 1303 C CA . ARG A 1 172 ? 2.872 -11.794 -17.097 1.00 73.12 172 ARG A CA 1
ATOM 1304 C C . ARG A 1 172 ? 2.652 -10.613 -18.042 1.00 73.12 172 ARG A C 1
ATOM 1306 O O . ARG A 1 172 ? 1.766 -10.675 -18.883 1.00 73.12 172 ARG A O 1
ATOM 1313 N N . HIS A 1 173 ? 3.476 -9.575 -17.926 1.00 77.12 173 HIS A N 1
ATOM 1314 C CA . HIS A 1 173 ? 3.327 -8.333 -18.689 1.00 77.12 173 HIS A CA 1
ATOM 1315 C C . HIS A 1 173 ? 4.488 -8.072 -19.654 1.00 77.12 173 HIS A C 1
ATOM 1317 O O . HIS A 1 173 ? 4.713 -6.927 -20.043 1.00 77.12 173 HIS A O 1
ATOM 1323 N N . LEU A 1 174 ? 5.221 -9.116 -20.069 1.00 77.19 174 LEU A N 1
ATOM 1324 C CA . LEU A 1 174 ? 6.278 -8.966 -21.071 1.00 77.19 174 LEU A CA 1
ATOM 1325 C C . LEU A 1 174 ? 5.730 -8.255 -22.326 1.00 77.19 174 LEU A C 1
ATOM 1327 O O . LEU A 1 174 ? 4.646 -8.606 -22.790 1.00 77.19 174 LEU A O 1
ATOM 1331 N N . PRO A 1 175 ? 6.451 -7.259 -22.875 1.00 78.69 175 PRO A N 1
ATOM 1332 C CA . PRO A 1 175 ? 7.845 -6.896 -22.583 1.00 78.69 175 PRO A CA 1
ATOM 1333 C C . PRO A 1 175 ? 8.064 -5.922 -21.403 1.00 78.69 175 PRO A C 1
ATOM 1335 O O . PRO A 1 175 ? 9.216 -5.612 -21.105 1.00 78.69 175 PRO A O 1
ATOM 1338 N N . HIS A 1 176 ? 7.015 -5.460 -20.717 1.00 81.75 176 HIS A N 1
ATOM 1339 C CA . HIS A 1 176 ? 7.102 -4.445 -19.660 1.00 81.75 176 HIS A CA 1
ATOM 1340 C C . HIS A 1 176 ? 7.824 -4.965 -18.415 1.00 81.75 176 HIS A C 1
ATOM 1342 O O . HIS A 1 176 ? 7.521 -6.042 -17.895 1.00 81.75 176 HIS A O 1
ATOM 1348 N N . ARG A 1 177 ? 8.784 -4.179 -17.919 1.00 80.50 177 ARG A N 1
ATOM 1349 C CA . ARG A 1 177 ? 9.566 -4.485 -16.719 1.00 80.50 177 ARG A CA 1
ATOM 1350 C C . ARG A 1 177 ? 9.754 -3.222 -15.896 1.00 80.50 177 ARG A C 1
ATOM 1352 O O . ARG A 1 177 ? 10.179 -2.203 -16.423 1.00 80.50 177 ARG A O 1
ATOM 1359 N N . TRP A 1 178 ? 9.516 -3.342 -14.592 1.00 79.94 178 TRP A N 1
ATOM 1360 C CA . TRP A 1 178 ? 9.734 -2.264 -13.624 1.00 79.94 178 TRP A CA 1
ATOM 1361 C C . TRP A 1 178 ? 11.178 -1.775 -13.592 1.00 79.94 178 TRP A C 1
ATOM 1363 O O . TRP A 1 178 ? 11.430 -0.580 -13.474 1.00 79.94 178 TRP A O 1
ATOM 1373 N N . PHE A 1 179 ? 12.105 -2.722 -13.711 1.00 82.44 179 PHE A N 1
ATOM 1374 C CA . PHE A 1 179 ? 13.537 -2.487 -13.676 1.00 82.44 179 PHE A CA 1
ATOM 1375 C C . PHE A 1 179 ? 14.154 -3.223 -14.871 1.00 82.44 179 PHE A C 1
ATOM 1377 O O . PHE A 1 179 ? 13.991 -4.449 -14.985 1.00 82.44 179 PHE A O 1
ATOM 1384 N N . PRO A 1 180 ? 14.789 -2.510 -15.817 1.00 79.06 180 PRO A N 1
ATOM 1385 C CA . PRO A 1 180 ? 15.526 -3.143 -16.893 1.00 79.06 180 PRO A CA 1
ATOM 1386 C C . PRO A 1 180 ? 16.782 -3.834 -16.338 1.00 79.06 180 PRO A C 1
ATOM 1388 O O . PRO A 1 180 ? 17.067 -3.812 -15.143 1.00 79.06 180 PRO A O 1
ATOM 1391 N N . HIS A 1 181 ? 17.535 -4.517 -17.200 1.00 82.19 181 HIS A N 1
ATOM 1392 C CA . HIS A 1 181 ? 18.782 -5.146 -16.763 1.00 82.19 181 HIS A CA 1
ATOM 1393 C C . HIS A 1 181 ? 19.733 -4.079 -16.213 1.00 82.19 181 HIS A C 1
ATOM 1395 O O . HIS A 1 181 ? 19.828 -2.994 -16.781 1.00 82.19 181 HIS A O 1
ATOM 1401 N N . TRP A 1 182 ? 20.476 -4.408 -15.158 1.00 80.69 182 TRP A N 1
ATOM 1402 C CA . TRP A 1 182 ? 21.350 -3.458 -14.460 1.00 80.69 182 TRP A CA 1
ATOM 1403 C C . TRP A 1 182 ? 22.338 -2.726 -15.392 1.00 80.69 182 TRP A C 1
ATOM 1405 O O . TRP A 1 182 ? 22.632 -1.551 -15.192 1.00 80.69 182 TRP A O 1
ATOM 1415 N N . TRP A 1 183 ? 22.811 -3.385 -16.459 1.00 81.62 183 TRP A N 1
ATOM 1416 C CA . TRP A 1 183 ? 23.636 -2.752 -17.496 1.00 81.62 183 TRP A CA 1
ATOM 1417 C C . TRP A 1 183 ? 22.885 -1.664 -18.271 1.00 81.62 183 TRP A C 1
ATOM 1419 O O . TRP A 1 183 ? 23.441 -0.606 -18.555 1.00 81.62 183 TRP A O 1
ATOM 1429 N N . SER A 1 184 ? 21.622 -1.912 -18.615 1.00 82.00 184 SER A N 1
ATOM 1430 C CA . SER A 1 184 ? 20.752 -0.931 -19.263 1.00 82.00 184 SER A CA 1
ATOM 1431 C C . SER A 1 184 ? 20.442 0.229 -18.321 1.00 82.00 184 SER A C 1
ATOM 1433 O O . SER A 1 184 ? 20.519 1.373 -18.751 1.00 82.00 184 SER A O 1
ATOM 1435 N N . GLU A 1 185 ? 20.171 -0.045 -17.041 1.00 82.81 185 GLU A N 1
ATOM 1436 C CA . GLU A 1 185 ? 19.984 0.995 -16.020 1.00 82.81 185 GLU A CA 1
ATOM 1437 C C . GLU A 1 185 ? 21.220 1.892 -15.896 1.00 82.81 185 GLU A C 1
ATOM 1439 O O . GLU A 1 185 ? 21.093 3.113 -15.881 1.00 82.81 185 GLU A O 1
ATOM 1444 N N . LEU A 1 186 ? 22.423 1.307 -15.886 1.00 82.69 186 LEU A N 1
ATOM 1445 C CA . LEU A 1 186 ? 23.678 2.056 -15.835 1.00 82.69 186 LEU A CA 1
ATOM 1446 C C . LEU A 1 186 ? 23.878 2.929 -17.081 1.00 82.69 186 LEU A C 1
ATOM 1448 O O . LEU A 1 186 ? 24.227 4.103 -16.965 1.00 82.69 186 LEU A O 1
ATOM 1452 N N . ILE A 1 187 ? 23.636 2.382 -18.275 1.00 83.88 187 ILE A N 1
ATOM 1453 C CA . ILE A 1 187 ? 23.728 3.138 -19.533 1.00 83.88 187 ILE A CA 1
ATOM 1454 C C . ILE A 1 187 ? 22.711 4.284 -19.547 1.00 83.88 187 ILE A C 1
ATOM 1456 O O . ILE A 1 187 ? 23.058 5.405 -19.923 1.00 83.88 187 ILE A O 1
ATOM 1460 N N . ASN A 1 188 ? 21.474 4.024 -19.124 1.00 83.38 188 ASN A N 1
ATOM 1461 C CA . ASN A 1 188 ? 20.424 5.032 -19.031 1.00 83.38 188 ASN A CA 1
ATOM 1462 C C . ASN A 1 188 ? 20.796 6.115 -18.023 1.00 83.38 188 ASN A C 1
ATOM 1464 O O . ASN A 1 188 ? 20.660 7.295 -18.327 1.00 83.38 188 ASN A O 1
ATOM 1468 N N . PHE A 1 189 ? 21.350 5.746 -16.870 1.00 83.50 189 PHE A N 1
ATOM 1469 C CA . PHE A 1 189 ? 21.798 6.708 -15.874 1.00 83.50 189 PHE A CA 1
ATOM 1470 C C . PHE A 1 189 ? 22.906 7.611 -16.426 1.00 83.50 189 PHE A C 1
ATOM 1472 O O . PHE A 1 189 ? 22.815 8.831 -16.313 1.00 83.50 189 PHE A O 1
ATOM 1479 N N . LEU A 1 190 ? 23.900 7.036 -17.109 1.00 82.56 190 LEU A N 1
ATOM 1480 C CA . LEU A 1 190 ? 24.995 7.796 -17.717 1.00 82.56 190 LEU A CA 1
ATOM 1481 C C . LEU A 1 190 ? 24.534 8.699 -18.875 1.00 82.56 190 LEU A C 1
ATOM 1483 O O . LEU A 1 190 ? 25.093 9.775 -19.063 1.00 82.56 190 LEU A O 1
ATOM 1487 N N . ARG A 1 191 ? 23.533 8.280 -19.661 1.00 83.56 191 ARG A N 1
ATOM 1488 C CA . ARG A 1 191 ? 23.048 9.029 -20.838 1.00 83.56 191 ARG A CA 1
ATOM 1489 C C . ARG A 1 191 ? 21.937 10.029 -20.522 1.00 83.56 191 ARG A C 1
ATOM 1491 O O . ARG A 1 191 ? 21.903 11.113 -21.092 1.00 83.56 191 ARG A O 1
ATOM 1498 N N . LEU A 1 192 ? 20.997 9.637 -19.670 1.00 77.44 192 LEU A N 1
ATOM 1499 C CA . LEU A 1 192 ? 19.720 10.314 -19.429 1.00 77.44 192 LEU A CA 1
ATOM 1500 C C . LEU A 1 192 ? 19.594 10.843 -17.995 1.00 77.44 192 LEU A C 1
ATOM 1502 O O . LEU A 1 192 ? 18.651 11.587 -17.715 1.00 77.44 192 LEU A O 1
ATOM 1506 N N . GLY A 1 193 ? 20.504 10.480 -17.087 1.00 79.19 193 GLY A N 1
ATOM 1507 C CA . GLY A 1 193 ? 20.429 10.841 -15.669 1.00 79.19 193 GLY A CA 1
ATOM 1508 C C . GLY A 1 193 ? 19.325 10.114 -14.895 1.00 79.19 193 GLY A C 1
ATOM 1509 O O . GLY A 1 193 ? 19.026 10.506 -13.772 1.00 79.19 193 GLY A O 1
ATOM 1510 N N . VAL A 1 194 ? 18.704 9.089 -15.491 1.00 82.00 194 VAL A N 1
ATOM 1511 C CA . VAL A 1 194 ? 17.648 8.265 -14.880 1.00 82.00 194 VAL A CA 1
ATOM 1512 C C . VAL A 1 194 ? 17.854 6.794 -15.199 1.00 82.00 194 VAL A C 1
ATOM 1514 O O . VAL A 1 194 ? 18.379 6.466 -16.259 1.00 82.00 194 VAL A O 1
ATOM 1517 N N . LEU A 1 195 ? 17.439 5.909 -14.295 1.00 82.00 195 LEU A N 1
ATOM 1518 C CA . LEU A 1 195 ? 17.605 4.460 -14.465 1.00 82.00 195 LEU A CA 1
ATOM 1519 C C . LEU A 1 195 ? 16.620 3.880 -15.492 1.00 82.00 195 LEU A C 1
ATOM 1521 O O . LEU A 1 195 ? 16.989 3.013 -16.290 1.00 82.00 195 LEU A O 1
ATOM 1525 N N . VAL A 1 196 ? 15.383 4.386 -15.510 1.00 84.25 196 VAL A N 1
ATOM 1526 C CA . VAL A 1 196 ? 14.312 3.920 -16.396 1.00 84.25 196 VAL A CA 1
ATOM 1527 C C . VAL A 1 196 ? 13.749 5.101 -17.195 1.00 84.25 196 VAL A C 1
ATOM 1529 O O . VAL A 1 196 ? 13.425 6.139 -16.606 1.00 84.25 196 VAL A O 1
ATOM 1532 N N . PRO A 1 197 ? 13.620 4.986 -18.530 1.00 84.31 197 PRO A N 1
ATOM 1533 C CA . PRO A 1 197 ? 12.931 5.992 -19.328 1.00 84.31 197 PRO A CA 1
ATOM 1534 C C . PRO A 1 197 ? 11.494 6.197 -18.832 1.00 84.31 197 PRO A C 1
ATOM 1536 O O . PRO A 1 197 ? 10.781 5.238 -18.543 1.00 84.31 197 PRO A O 1
ATOM 1539 N N . THR A 1 198 ? 11.055 7.454 -18.734 1.00 83.75 198 THR A N 1
ATOM 1540 C CA . THR A 1 198 ? 9.746 7.784 -18.147 1.00 83.75 198 THR A CA 1
ATOM 1541 C C . THR A 1 198 ? 8.577 7.152 -18.893 1.00 83.75 198 THR A C 1
ATOM 1543 O O . THR A 1 198 ? 7.648 6.673 -18.255 1.00 83.75 198 THR A O 1
ATOM 1546 N N . GLU A 1 199 ? 8.628 7.114 -20.223 1.00 84.56 199 GLU A N 1
ATOM 1547 C CA . GLU A 1 199 ? 7.559 6.529 -21.042 1.00 84.56 199 GLU A CA 1
ATOM 1548 C C . GLU A 1 199 ? 7.443 5.016 -20.830 1.00 84.56 199 GLU A C 1
ATOM 1550 O O . GLU A 1 199 ? 6.339 4.506 -20.648 1.00 84.56 199 GLU A O 1
ATOM 1555 N N . ASP A 1 200 ? 8.577 4.315 -20.743 1.00 86.00 200 ASP A N 1
ATOM 1556 C CA . ASP A 1 200 ? 8.608 2.875 -20.464 1.00 86.00 200 ASP A CA 1
ATOM 1557 C C . ASP A 1 200 ? 8.052 2.564 -19.068 1.00 86.00 200 ASP A C 1
ATOM 1559 O O . ASP A 1 200 ? 7.322 1.584 -18.875 1.00 86.00 200 ASP A O 1
ATOM 1563 N N . PHE A 1 201 ? 8.367 3.410 -18.082 1.00 88.00 201 PHE A N 1
ATOM 1564 C CA . PHE A 1 201 ? 7.860 3.255 -16.722 1.00 88.00 201 PHE A CA 1
ATOM 1565 C C . PHE A 1 201 ? 6.351 3.516 -16.642 1.00 88.00 201 PHE A C 1
ATOM 1567 O O . PHE A 1 201 ? 5.626 2.725 -16.043 1.00 88.00 201 PHE A O 1
ATOM 1574 N N . GLU A 1 202 ? 5.851 4.576 -17.283 1.00 87.06 202 GLU A N 1
ATOM 1575 C CA . GLU A 1 202 ? 4.413 4.878 -17.370 1.00 87.06 202 GLU A CA 1
ATOM 1576 C C . GLU A 1 202 ? 3.639 3.768 -18.098 1.00 87.06 202 GLU A C 1
ATOM 1578 O O . GLU A 1 202 ? 2.568 3.350 -17.644 1.00 87.06 202 GLU A O 1
ATOM 1583 N N . GLY A 1 203 ? 4.206 3.234 -19.184 1.00 87.56 203 GLY A N 1
ATOM 1584 C CA . GLY A 1 203 ? 3.667 2.072 -19.889 1.00 87.56 203 GLY A CA 1
ATOM 1585 C C . GLY A 1 203 ? 3.609 0.839 -18.990 1.00 87.56 203 GLY A C 1
ATOM 1586 O O . GLY A 1 203 ? 2.589 0.154 -18.938 1.00 87.56 203 GLY A O 1
ATOM 1587 N N . THR A 1 204 ? 4.655 0.605 -18.194 1.00 89.94 204 THR A N 1
ATOM 1588 C CA . THR A 1 204 ? 4.687 -0.488 -17.211 1.00 89.94 204 THR A CA 1
ATOM 1589 C C . THR A 1 204 ? 3.632 -0.298 -16.118 1.00 89.94 204 THR A C 1
ATOM 1591 O O . THR A 1 204 ? 2.897 -1.240 -15.824 1.00 89.94 204 THR A O 1
ATOM 1594 N N . CYS A 1 205 ? 3.469 0.912 -15.570 1.00 90.62 205 CYS A N 1
ATOM 1595 C CA . CYS A 1 205 ? 2.384 1.226 -14.634 1.00 90.62 205 CYS A CA 1
ATOM 1596 C C . CYS A 1 205 ? 1.009 0.918 -15.222 1.00 90.62 205 CYS A C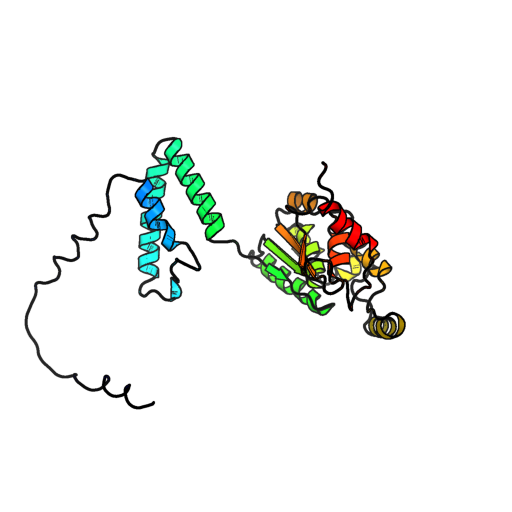 1
ATOM 1598 O O . CYS A 1 205 ? 0.187 0.278 -14.569 1.00 90.62 205 CYS A O 1
ATOM 1600 N N . THR A 1 206 ? 0.771 1.331 -16.463 1.00 90.19 206 THR A N 1
ATOM 1601 C CA . THR A 1 206 ? -0.506 1.098 -17.144 1.00 90.19 206 THR A CA 1
ATOM 1602 C C . THR A 1 206 ? -0.734 -0.390 -17.415 1.00 90.19 206 THR A C 1
ATOM 1604 O O . THR A 1 206 ? -1.842 -0.885 -17.237 1.00 90.19 206 THR A O 1
ATOM 1607 N N . ALA A 1 207 ? 0.309 -1.140 -17.779 1.00 89.81 207 ALA A N 1
ATOM 1608 C CA . ALA A 1 207 ? 0.210 -2.574 -18.036 1.00 89.81 207 ALA A CA 1
ATOM 1609 C C . ALA A 1 207 ? -0.124 -3.387 -16.774 1.00 89.81 207 ALA A C 1
ATOM 1611 O O . ALA A 1 207 ? -0.894 -4.342 -16.857 1.00 89.81 207 ALA A O 1
ATOM 1612 N N . PHE A 1 208 ? 0.446 -3.019 -15.622 1.00 90.62 208 PHE A N 1
ATOM 1613 C CA . PHE A 1 208 ? 0.246 -3.733 -14.357 1.00 90.62 208 PHE A CA 1
ATOM 1614 C C . PHE A 1 208 ? -1.012 -3.298 -13.599 1.00 90.62 208 PHE A C 1
ATOM 1616 O O . PHE A 1 208 ? -1.669 -4.140 -12.991 1.00 90.62 208 PHE A O 1
ATOM 1623 N N . TYR A 1 209 ? -1.348 -2.005 -13.611 1.00 91.88 209 TYR A N 1
ATOM 1624 C CA . TYR A 1 209 ? -2.454 -1.463 -12.813 1.00 91.88 209 TYR A CA 1
ATOM 1625 C C . TYR A 1 209 ? -3.669 -1.044 -13.634 1.00 91.88 209 TYR A C 1
ATOM 1627 O O . TYR A 1 209 ? -4.677 -0.658 -13.050 1.00 91.88 209 TYR A O 1
ATOM 1635 N N . GLY A 1 210 ? -3.603 -1.080 -14.965 1.00 89.81 210 GLY A N 1
ATOM 1636 C CA . GLY A 1 210 ? -4.696 -0.637 -15.825 1.00 89.81 210 GLY A CA 1
ATOM 1637 C C . GLY A 1 210 ? -5.166 0.781 -15.489 1.00 89.81 210 GLY A C 1
ATOM 1638 O O . GLY A 1 210 ? -4.367 1.679 -15.223 1.00 89.81 210 GLY A O 1
ATOM 1639 N N . THR A 1 211 ? -6.484 0.963 -15.487 1.00 91.50 211 THR A N 1
ATOM 1640 C CA . THR A 1 211 ? -7.154 2.241 -15.206 1.00 91.50 211 THR A CA 1
ATOM 1641 C C . THR A 1 211 ? -7.780 2.297 -13.813 1.00 91.50 211 THR A C 1
ATOM 1643 O O . THR A 1 211 ? -8.612 3.165 -13.573 1.00 91.50 211 THR A O 1
ATOM 1646 N N . TRP A 1 212 ? -7.403 1.389 -12.903 1.00 94.12 212 TRP A N 1
ATOM 1647 C CA . TRP A 1 212 ? -7.978 1.332 -11.557 1.00 94.12 212 TRP A CA 1
ATOM 1648 C C . TRP A 1 212 ? -7.742 2.640 -10.799 1.00 94.12 212 TRP A C 1
ATOM 1650 O O . TRP A 1 212 ? -6.601 3.088 -10.630 1.00 94.12 212 TRP A O 1
ATOM 1660 N N . THR A 1 213 ? -8.827 3.234 -10.317 1.00 94.75 213 THR A N 1
ATOM 1661 C CA . THR A 1 213 ? -8.803 4.370 -9.391 1.00 94.75 213 THR A CA 1
ATOM 1662 C C . THR A 1 213 ? -8.699 3.901 -7.939 1.00 94.75 213 THR A C 1
ATOM 1664 O O . THR A 1 213 ? -8.949 2.734 -7.627 1.00 94.75 213 THR A O 1
ATOM 1667 N N . PHE A 1 214 ? -8.314 4.795 -7.022 1.00 94.44 214 PHE A N 1
ATOM 1668 C CA . PHE A 1 214 ? -8.269 4.455 -5.595 1.00 94.44 214 PHE A CA 1
ATOM 1669 C C . PHE A 1 214 ? -9.644 4.070 -5.035 1.00 94.44 214 PHE A C 1
ATOM 1671 O O . PHE A 1 214 ? -9.723 3.191 -4.179 1.00 94.44 214 PHE A O 1
ATOM 1678 N N . GLU A 1 215 ? -10.712 4.712 -5.510 1.00 94.38 215 GLU A N 1
ATOM 1679 C CA . GLU A 1 215 ? -12.087 4.396 -5.121 1.00 94.38 215 GLU A CA 1
ATOM 1680 C C . GLU A 1 215 ? -12.487 2.983 -5.556 1.00 94.38 215 GLU A C 1
ATOM 1682 O O . GLU A 1 215 ? -12.921 2.184 -4.727 1.00 94.38 215 GLU A O 1
ATOM 1687 N N . GLU A 1 216 ? -12.275 2.639 -6.828 1.00 96.12 216 GLU A N 1
ATOM 1688 C CA . GLU A 1 216 ? -12.615 1.317 -7.368 1.00 96.12 216 GLU A CA 1
ATOM 1689 C C . GLU A 1 216 ? -11.794 0.202 -6.710 1.00 96.12 216 GLU A C 1
ATOM 1691 O O . GLU A 1 216 ? -12.323 -0.859 -6.375 1.00 96.12 216 GLU A O 1
ATOM 1696 N N . ALA A 1 217 ? -10.502 0.448 -6.483 1.00 96.19 217 ALA A N 1
ATOM 1697 C CA . ALA A 1 217 ? -9.621 -0.494 -5.806 1.00 96.19 217 ALA A CA 1
ATOM 1698 C C . ALA A 1 217 ? -10.070 -0.750 -4.358 1.00 96.19 217 ALA A C 1
ATOM 1700 O O . ALA A 1 217 ? -10.144 -1.903 -3.927 1.00 96.19 217 ALA A O 1
ATOM 1701 N N . TYR A 1 218 ? -10.436 0.308 -3.625 1.00 96.62 218 TYR A N 1
ATOM 1702 C CA . TYR A 1 218 ? -10.962 0.185 -2.267 1.00 96.62 218 TYR A CA 1
ATOM 1703 C C . TYR A 1 218 ? -12.316 -0.529 -2.235 1.00 96.62 218 TYR A C 1
ATOM 1705 O O . TYR A 1 218 ? -12.517 -1.408 -1.401 1.00 96.62 218 TYR A O 1
ATOM 1713 N N . ALA A 1 219 ? -13.223 -0.206 -3.160 1.00 96.44 219 ALA A N 1
ATOM 1714 C CA . ALA A 1 219 ? -14.522 -0.867 -3.263 1.00 96.44 219 ALA A CA 1
ATOM 1715 C C . ALA A 1 219 ? -14.385 -2.374 -3.541 1.00 96.44 219 ALA A C 1
ATOM 1717 O O . ALA A 1 219 ? -15.179 -3.169 -3.043 1.00 96.44 219 ALA A O 1
ATOM 1718 N N . ARG A 1 220 ? -13.358 -2.771 -4.302 1.00 95.19 220 ARG A N 1
ATOM 1719 C CA . ARG A 1 220 ? -13.080 -4.169 -4.638 1.00 95.19 220 ARG A CA 1
ATOM 1720 C C . ARG A 1 220 ? -12.439 -4.954 -3.494 1.00 95.19 220 ARG A C 1
ATOM 1722 O O . ARG A 1 220 ? -12.849 -6.080 -3.237 1.00 95.19 220 ARG A O 1
ATOM 1729 N N . THR A 1 221 ? -11.400 -4.411 -2.861 1.00 95.12 221 THR A N 1
ATOM 1730 C CA . THR A 1 221 ? -10.554 -5.177 -1.923 1.00 95.12 221 THR A CA 1
ATOM 1731 C C . THR A 1 221 ? -10.795 -4.835 -0.456 1.00 95.12 221 THR A C 1
ATOM 1733 O O . THR A 1 221 ? -10.383 -5.577 0.432 1.00 95.12 221 THR A O 1
ATOM 1736 N N . GLY A 1 222 ? -11.412 -3.687 -0.169 1.00 93.69 222 GLY A N 1
ATOM 1737 C CA . GLY A 1 222 ? -11.534 -3.142 1.181 1.00 93.69 222 GLY A CA 1
ATOM 1738 C C . GLY A 1 222 ? -10.200 -2.717 1.812 1.00 93.69 222 GLY A C 1
ATOM 1739 O O . GLY A 1 222 ? -10.181 -2.356 2.993 1.00 93.69 222 GLY A O 1
ATOM 1740 N N . ARG A 1 223 ? -9.080 -2.753 1.069 1.00 94.56 223 ARG A N 1
ATOM 1741 C CA . ARG A 1 223 ? -7.768 -2.313 1.561 1.00 94.56 223 ARG A CA 1
ATOM 1742 C C . ARG A 1 223 ? -7.591 -0.813 1.395 1.00 94.56 223 ARG A C 1
ATOM 1744 O O . ARG A 1 223 ? -7.665 -0.265 0.298 1.00 94.56 223 ARG A O 1
ATOM 1751 N N . GLN A 1 224 ? -7.279 -0.149 2.498 1.00 95.56 224 GLN A N 1
ATOM 1752 C CA . GLN A 1 224 ? -6.973 1.273 2.529 1.00 95.56 224 GLN A CA 1
ATOM 1753 C C . GLN A 1 224 ? -5.508 1.473 2.146 1.00 95.56 224 GLN A C 1
ATOM 1755 O O . GLN A 1 224 ? -4.621 1.463 3.000 1.00 95.56 224 GLN A O 1
ATOM 1760 N N . VAL A 1 225 ? -5.256 1.627 0.846 1.00 97.12 225 VAL A N 1
ATOM 1761 C CA . VAL A 1 225 ? -3.908 1.857 0.321 1.00 97.12 225 VAL A CA 1
ATOM 1762 C C . VAL A 1 225 ? -3.641 3.345 0.147 1.00 97.12 225 VAL A C 1
ATOM 1764 O O . VAL A 1 225 ? -4.472 4.083 -0.382 1.00 97.12 225 VAL A O 1
ATOM 1767 N N . SER A 1 226 ? -2.463 3.769 0.595 1.00 96.00 226 SER A N 1
ATOM 1768 C CA . SER A 1 226 ? -1.966 5.130 0.443 1.00 96.00 226 SER A CA 1
ATOM 1769 C C . SER A 1 226 ? -0.632 5.153 -0.293 1.00 96.00 226 SER A C 1
ATOM 1771 O O . SER A 1 226 ? 0.322 4.492 0.115 1.00 96.00 226 SER A O 1
ATOM 1773 N N . ILE A 1 227 ? -0.545 5.940 -1.360 1.00 94.94 227 ILE A N 1
ATOM 1774 C CA . ILE A 1 227 ? 0.697 6.172 -2.097 1.00 94.94 227 ILE A CA 1
ATOM 1775 C C . ILE A 1 227 ? 1.227 7.548 -1.729 1.00 94.94 227 ILE A C 1
ATOM 1777 O O . ILE A 1 227 ? 0.524 8.552 -1.822 1.00 94.94 227 ILE A O 1
ATOM 1781 N N . VAL A 1 228 ? 2.482 7.582 -1.305 1.00 91.44 228 VAL A N 1
ATOM 1782 C CA . VAL A 1 228 ? 3.144 8.795 -0.844 1.00 91.44 228 VAL A CA 1
ATOM 1783 C C . VAL A 1 228 ? 4.063 9.327 -1.935 1.00 91.44 228 VAL A C 1
ATOM 1785 O O . VAL A 1 228 ? 4.858 8.583 -2.508 1.00 91.44 228 VAL A O 1
ATOM 1788 N N . ILE A 1 229 ? 3.976 10.623 -2.209 1.00 86.50 229 ILE A N 1
ATOM 1789 C CA . ILE A 1 229 ? 4.827 11.343 -3.150 1.00 86.50 229 ILE A CA 1
ATOM 1790 C C . ILE A 1 229 ? 5.695 12.312 -2.356 1.00 86.50 229 ILE A C 1
ATOM 1792 O O . ILE A 1 229 ? 5.193 13.250 -1.741 1.00 86.50 229 ILE A O 1
ATOM 1796 N N . SER A 1 230 ? 7.009 12.103 -2.387 1.00 76.44 230 SER A N 1
ATOM 1797 C CA . SER A 1 230 ? 7.974 13.023 -1.784 1.00 76.44 230 SER A CA 1
ATOM 1798 C C . SER A 1 230 ? 8.406 14.061 -2.816 1.00 76.44 230 SER A C 1
ATOM 1800 O O . SER A 1 230 ? 9.056 13.729 -3.807 1.00 76.44 230 SER A O 1
ATOM 1802 N N . SER A 1 231 ? 8.063 15.329 -2.602 1.00 62.47 231 SER A N 1
ATOM 1803 C CA . SER A 1 231 ? 8.389 16.409 -3.533 1.00 62.47 231 SER A CA 1
ATOM 1804 C C . SER A 1 231 ? 9.615 17.189 -3.064 1.00 62.47 231 SER A C 1
ATOM 1806 O O . SER A 1 231 ? 9.532 18.359 -2.703 1.00 62.47 231 SER A O 1
ATOM 1808 N N . ASN A 1 232 ? 10.792 16.571 -3.155 1.00 56.75 232 ASN A N 1
ATOM 1809 C CA . ASN A 1 232 ? 12.060 17.307 -3.022 1.00 56.75 232 ASN A CA 1
ATOM 1810 C C . ASN A 1 232 ? 12.406 18.119 -4.292 1.00 56.75 232 ASN A C 1
ATOM 1812 O O . ASN A 1 232 ? 13.482 18.700 -4.384 1.00 56.75 232 ASN A O 1
ATOM 1816 N N . PHE A 1 233 ? 11.515 18.136 -5.292 1.00 52.00 233 PHE A N 1
ATOM 1817 C CA . PHE A 1 233 ? 11.772 18.676 -6.631 1.00 52.00 233 PHE A CA 1
ATOM 1818 C C . PHE A 1 233 ? 11.381 20.149 -6.824 1.00 52.00 233 PHE A C 1
ATOM 1820 O O . PHE A 1 233 ? 11.808 20.761 -7.800 1.00 52.00 233 PHE A O 1
ATOM 1827 N N . SER A 1 234 ? 10.574 20.737 -5.934 1.00 49.09 234 SER A N 1
ATOM 1828 C CA . SER A 1 234 ? 10.152 22.139 -6.046 1.00 49.09 234 SER A CA 1
ATOM 1829 C C . SER A 1 234 ? 9.908 22.752 -4.675 1.00 49.09 234 SER A C 1
ATOM 1831 O O . SER A 1 234 ? 9.127 22.230 -3.886 1.00 49.09 234 SER A O 1
ATOM 1833 N N . GLN A 1 235 ? 10.517 23.912 -4.425 1.00 52.25 235 GLN A N 1
ATOM 1834 C CA . GLN A 1 235 ? 10.341 24.691 -3.192 1.00 52.25 235 GLN A CA 1
ATOM 1835 C C . GLN A 1 235 ? 8.907 25.225 -2.996 1.00 52.25 235 GLN A C 1
ATOM 1837 O O . GLN A 1 235 ? 8.600 25.768 -1.941 1.00 52.25 235 GLN A O 1
ATOM 1842 N N . LYS A 1 236 ? 8.035 25.102 -4.008 1.00 52.19 236 LYS A N 1
ATOM 1843 C CA . LYS A 1 236 ? 6.651 25.608 -3.989 1.00 52.19 236 LYS A CA 1
ATOM 1844 C C . LYS A 1 236 ? 5.602 24.559 -3.598 1.00 52.19 236 LYS A C 1
ATOM 1846 O O . LYS A 1 236 ? 4.421 24.882 -3.593 1.00 52.19 236 LYS A O 1
ATOM 1851 N N . LEU A 1 237 ? 6.005 23.319 -3.324 1.00 54.06 237 LEU A N 1
ATOM 1852 C CA . LEU A 1 237 ? 5.090 22.219 -3.012 1.00 54.06 237 LEU A CA 1
ATOM 1853 C C . LEU A 1 237 ? 5.263 21.748 -1.561 1.00 54.06 237 LEU A C 1
ATOM 1855 O O . LEU A 1 237 ? 6.380 21.803 -1.039 1.00 54.06 237 LEU A O 1
ATOM 1859 N N . PRO A 1 238 ? 4.186 21.273 -0.903 1.00 58.22 238 PRO A N 1
ATOM 1860 C CA . PRO A 1 238 ? 4.302 20.631 0.402 1.00 58.22 238 PRO A CA 1
ATOM 1861 C C . PRO A 1 238 ? 5.225 19.420 0.279 1.00 58.22 238 PRO A C 1
ATOM 1863 O O . PRO A 1 238 ? 5.049 18.625 -0.632 1.00 58.22 238 PRO A O 1
ATOM 1866 N N . ALA A 1 239 ? 6.186 19.269 1.196 1.00 65.25 239 ALA A N 1
ATOM 1867 C CA . ALA A 1 239 ? 7.289 18.301 1.096 1.00 65.25 239 ALA A CA 1
ATOM 1868 C C . ALA A 1 239 ? 6.859 16.842 0.825 1.00 65.25 239 ALA A C 1
ATOM 1870 O O . ALA A 1 239 ? 7.648 16.030 0.335 1.00 65.25 239 ALA A O 1
ATOM 1871 N N . CYS A 1 240 ? 5.613 16.503 1.155 1.00 76.00 240 CYS A N 1
ATOM 1872 C CA . CYS A 1 240 ? 5.042 15.178 1.023 1.00 76.00 240 CYS A CA 1
ATOM 1873 C C . CYS A 1 240 ? 3.540 15.279 0.713 1.00 76.00 240 CYS A C 1
ATOM 1875 O O . CYS A 1 240 ? 2.819 15.999 1.403 1.00 76.00 240 CYS A O 1
ATOM 1877 N N . VAL A 1 241 ? 3.068 14.543 -0.294 1.00 83.25 241 VAL A N 1
ATOM 1878 C CA . VAL A 1 241 ? 1.647 14.431 -0.661 1.00 83.25 241 VAL A CA 1
ATOM 1879 C C . VAL A 1 241 ? 1.217 12.972 -0.544 1.00 83.25 241 VAL A C 1
ATOM 1881 O O . VAL A 1 241 ? 1.898 12.079 -1.043 1.00 83.25 241 VAL A O 1
ATOM 1884 N N . MET A 1 242 ? 0.083 12.721 0.109 1.00 88.50 242 MET A N 1
ATOM 1885 C CA . MET A 1 242 ? -0.458 11.379 0.332 1.00 88.50 242 MET A CA 1
ATOM 1886 C C . MET A 1 242 ? -1.754 11.189 -0.458 1.00 88.50 242 MET A C 1
ATOM 1888 O O . MET A 1 242 ? -2.733 11.909 -0.258 1.00 88.50 242 MET A O 1
ATOM 1892 N N . LEU A 1 243 ? -1.755 10.193 -1.336 1.00 91.12 243 LEU A N 1
ATOM 1893 C CA . LEU A 1 243 ? -2.868 9.845 -2.212 1.00 91.12 243 LEU A CA 1
ATOM 1894 C C . LEU A 1 243 ? -3.539 8.574 -1.708 1.00 91.12 243 LEU A C 1
ATOM 1896 O O . LEU A 1 243 ? -2.860 7.573 -1.485 1.00 91.12 243 LEU A O 1
ATOM 1900 N N . ASN A 1 244 ? -4.854 8.599 -1.532 1.00 93.25 244 ASN A N 1
ATOM 1901 C CA . ASN A 1 244 ? -5.637 7.440 -1.118 1.00 93.25 244 ASN A CA 1
ATOM 1902 C C . ASN A 1 244 ? -7.097 7.562 -1.592 1.00 93.25 244 ASN A C 1
ATOM 1904 O O . ASN A 1 244 ? -7.481 8.534 -2.237 1.00 93.25 244 ASN A O 1
ATOM 1908 N N . HIS A 1 245 ? -7.927 6.576 -1.257 1.00 92.81 245 HIS A N 1
ATOM 1909 C CA . HIS A 1 245 ? -9.349 6.558 -1.626 1.00 92.81 245 HIS A CA 1
ATOM 1910 C C . HIS A 1 245 ? -10.194 7.669 -0.976 1.00 92.81 245 HIS A C 1
ATOM 1912 O O . HIS A 1 245 ? -11.262 7.979 -1.486 1.00 92.81 245 HIS A O 1
ATOM 1918 N N . MET A 1 246 ? -9.742 8.272 0.129 1.00 88.31 246 MET A N 1
ATOM 1919 C CA . MET A 1 246 ? -10.460 9.351 0.818 1.00 88.31 246 MET A CA 1
ATOM 1920 C C . MET A 1 246 ? -10.099 10.728 0.261 1.00 88.31 246 MET A C 1
ATOM 1922 O O . MET A 1 246 ? -10.977 11.553 0.041 1.00 88.31 246 MET A O 1
ATOM 1926 N N . THR A 1 247 ? -8.807 10.986 0.054 1.00 85.69 247 THR A N 1
ATOM 1927 C CA . THR A 1 247 ? -8.301 12.283 -0.407 1.00 85.69 247 THR A CA 1
ATOM 1928 C C . THR A 1 247 ? -8.312 12.384 -1.928 1.00 85.69 247 THR A C 1
ATOM 1930 O O . THR A 1 247 ? -8.541 13.459 -2.467 1.00 85.69 247 THR A O 1
ATOM 1933 N N . THR A 1 248 ? -8.092 11.270 -2.631 1.00 88.50 248 THR A N 1
ATOM 1934 C CA . THR A 1 248 ? -7.936 11.215 -4.093 1.00 88.50 248 THR A CA 1
ATOM 1935 C C . THR A 1 248 ? -8.658 10.029 -4.735 1.00 88.50 248 THR A C 1
ATOM 1937 O O . THR A 1 248 ? -8.022 9.230 -5.429 1.00 88.50 248 THR A O 1
ATOM 1940 N N . PRO A 1 249 ? -9.982 9.890 -4.549 1.00 89.75 249 PRO A N 1
ATOM 1941 C CA . PRO A 1 249 ? -10.733 8.723 -5.018 1.00 89.75 249 PRO A CA 1
ATOM 1942 C C . PRO A 1 249 ? -10.595 8.477 -6.526 1.00 89.75 249 PRO A C 1
ATOM 1944 O O . PRO A 1 249 ? -10.403 7.341 -6.946 1.00 89.75 249 PRO A O 1
ATOM 1947 N N . ARG A 1 250 ? -10.623 9.549 -7.331 1.00 89.50 250 ARG A N 1
ATOM 1948 C CA . ARG A 1 250 ? -10.657 9.498 -8.806 1.00 89.50 250 ARG A CA 1
ATOM 1949 C C . ARG A 1 250 ? -9.291 9.347 -9.473 1.00 89.50 250 ARG A C 1
ATOM 1951 O O . ARG A 1 250 ? -9.215 9.206 -10.691 1.00 89.50 250 ARG A O 1
ATOM 1958 N N . ILE A 1 251 ? -8.205 9.425 -8.709 1.00 89.56 251 ILE A N 1
ATOM 1959 C CA . ILE A 1 251 ? -6.858 9.328 -9.270 1.00 89.56 251 ILE A CA 1
ATOM 1960 C C . ILE A 1 251 ? -6.549 7.862 -9.560 1.00 89.56 251 ILE A C 1
ATOM 1962 O O . ILE A 1 251 ? -6.806 6.986 -8.734 1.00 89.56 251 ILE A O 1
ATOM 1966 N N . THR A 1 252 ? -5.973 7.597 -10.733 1.00 92.06 252 THR A N 1
ATOM 1967 C CA . THR A 1 252 ? -5.553 6.238 -11.089 1.00 92.06 252 THR A CA 1
ATOM 1968 C C . THR A 1 252 ? -4.321 5.827 -10.292 1.00 92.06 252 THR A C 1
ATOM 1970 O O . THR A 1 252 ? -3.354 6.589 -10.162 1.00 92.06 252 THR A O 1
ATOM 1973 N N . ILE A 1 253 ? -4.311 4.586 -9.821 1.00 93.25 253 ILE A N 1
ATOM 1974 C CA . ILE A 1 253 ? -3.179 4.004 -9.097 1.00 93.25 253 ILE A CA 1
ATOM 1975 C C . ILE A 1 253 ? -1.919 4.011 -9.975 1.00 93.25 253 ILE A C 1
ATOM 1977 O O . ILE A 1 253 ? -0.835 4.327 -9.488 1.00 93.25 253 ILE A O 1
ATOM 1981 N N . ALA A 1 254 ? -2.063 3.777 -11.285 1.00 91.88 254 ALA A N 1
ATOM 1982 C CA . ALA A 1 254 ? -0.966 3.863 -12.249 1.00 91.88 254 ALA A CA 1
ATOM 1983 C C . ALA A 1 254 ? -0.260 5.228 -12.227 1.00 91.88 254 ALA A C 1
ATOM 1985 O O . ALA A 1 254 ? 0.966 5.289 -12.094 1.00 91.88 254 ALA A O 1
ATOM 1986 N N . SER A 1 255 ? -1.026 6.322 -12.294 1.00 89.50 255 SER A N 1
ATOM 1987 C CA . SER A 1 255 ? -0.473 7.682 -12.232 1.00 89.50 255 SER A CA 1
ATOM 1988 C C . SER A 1 255 ? 0.155 8.009 -10.874 1.00 89.50 255 SER A C 1
ATOM 1990 O O . SER A 1 255 ? 1.198 8.663 -10.815 1.00 89.50 255 SER A O 1
ATOM 1992 N N . ALA A 1 256 ? -0.428 7.504 -9.784 1.00 90.62 256 ALA A N 1
ATOM 1993 C CA . ALA A 1 256 ? 0.088 7.700 -8.435 1.00 90.62 256 ALA A CA 1
ATOM 1994 C C . ALA A 1 256 ? 1.458 7.026 -8.247 1.00 90.62 256 ALA A C 1
ATOM 1996 O O . ALA A 1 256 ? 2.390 7.664 -7.756 1.00 90.62 256 ALA A O 1
ATOM 1997 N N . VAL A 1 257 ? 1.618 5.775 -8.698 1.00 92.19 257 VAL A N 1
ATOM 1998 C CA . VAL A 1 257 ? 2.905 5.052 -8.661 1.00 92.19 257 VAL A CA 1
ATOM 1999 C C . VAL A 1 257 ? 3.942 5.718 -9.562 1.00 92.19 257 VAL A C 1
ATOM 2001 O O . VAL A 1 257 ? 5.069 5.949 -9.125 1.00 92.19 257 VAL A O 1
ATOM 2004 N N . ALA A 1 258 ? 3.567 6.078 -10.796 1.00 89.38 258 ALA A N 1
ATOM 2005 C CA . ALA A 1 258 ? 4.452 6.791 -11.720 1.00 89.38 258 ALA A CA 1
ATOM 2006 C C . ALA A 1 258 ? 5.000 8.084 -11.098 1.00 89.38 258 ALA A C 1
ATOM 2008 O O . ALA A 1 258 ? 6.197 8.355 -11.175 1.00 89.38 258 ALA A O 1
ATOM 2009 N N . THR A 1 259 ? 4.141 8.829 -10.399 1.00 86.75 259 THR A N 1
ATOM 2010 C CA . THR A 1 259 ? 4.520 10.073 -9.721 1.00 86.75 259 THR A CA 1
ATOM 2011 C C . THR A 1 259 ? 5.338 9.826 -8.450 1.00 86.75 259 THR A C 1
ATOM 2013 O O . THR A 1 259 ? 6.270 10.571 -8.174 1.00 86.75 259 THR A O 1
ATOM 2016 N N . SER A 1 260 ? 5.050 8.776 -7.679 1.00 88.50 260 SER A N 1
ATOM 2017 C CA . SER A 1 260 ? 5.801 8.426 -6.459 1.00 88.50 260 SER A CA 1
ATOM 2018 C C . SER A 1 260 ? 7.236 7.960 -6.752 1.00 88.50 260 SER A C 1
ATOM 2020 O O . SER A 1 260 ? 8.138 8.124 -5.930 1.00 88.50 260 SER A O 1
ATOM 2022 N N . CYS A 1 261 ? 7.466 7.401 -7.941 1.00 88.19 261 CYS A N 1
ATOM 2023 C CA . CYS A 1 261 ? 8.755 6.872 -8.388 1.00 88.19 261 CYS A CA 1
ATOM 2024 C C . CYS A 1 261 ? 9.665 7.896 -9.092 1.00 88.19 261 CYS A C 1
ATOM 2026 O O . CYS A 1 261 ? 10.736 7.521 -9.575 1.00 88.19 261 CYS A O 1
ATOM 2028 N N . VAL A 1 262 ? 9.289 9.178 -9.148 1.00 82.44 262 VAL A N 1
ATOM 2029 C CA . VAL A 1 262 ? 10.129 10.229 -9.749 1.00 82.44 262 VAL A CA 1
ATOM 2030 C C . VAL A 1 262 ? 11.401 10.484 -8.928 1.00 82.44 262 VAL A C 1
ATOM 2032 O O . VAL A 1 262 ? 11.400 10.407 -7.701 1.00 82.44 262 VAL A O 1
ATOM 2035 N N . GLY A 1 263 ? 12.510 10.792 -9.603 1.00 76.62 263 GLY A N 1
ATOM 2036 C CA . GLY A 1 263 ? 13.823 11.000 -8.991 1.00 76.62 263 GLY A CA 1
ATOM 2037 C C . GLY A 1 263 ? 14.939 10.346 -9.800 1.00 76.62 263 GLY A C 1
ATOM 2038 O O . GLY A 1 263 ? 14.980 10.466 -11.020 1.00 76.62 263 GLY A O 1
ATOM 2039 N N . ILE A 1 264 ? 15.834 9.627 -9.117 1.00 69.56 264 ILE A N 1
ATOM 2040 C CA . ILE A 1 264 ? 16.911 8.846 -9.758 1.00 69.56 264 ILE A CA 1
ATOM 2041 C C . ILE A 1 264 ? 16.331 7.749 -10.669 1.00 69.56 264 ILE A C 1
ATOM 2043 O O . ILE A 1 264 ? 16.932 7.389 -11.680 1.00 69.56 264 ILE A O 1
ATOM 2047 N N . LEU A 1 265 ? 15.154 7.219 -10.323 1.00 70.31 265 LEU A N 1
ATOM 2048 C CA . LEU A 1 265 ? 14.524 6.139 -11.075 1.00 70.31 265 LEU A CA 1
ATOM 2049 C C . LEU A 1 265 ? 13.883 6.643 -12.378 1.00 70.31 265 LEU A C 1
ATOM 2051 O O . LEU A 1 265 ? 14.153 6.070 -13.429 1.00 70.31 265 LEU A O 1
ATOM 2055 N N . VAL A 1 266 ? 13.087 7.719 -12.318 1.00 77.38 266 VAL A N 1
ATOM 2056 C CA . VAL A 1 266 ? 12.303 8.250 -13.448 1.00 77.38 266 VAL A CA 1
ATOM 2057 C C . VAL A 1 266 ? 12.322 9.780 -13.461 1.00 77.38 266 VAL A C 1
ATOM 2059 O O . VAL A 1 266 ? 12.256 10.410 -12.404 1.00 77.38 266 VAL A O 1
ATOM 2062 N N . ARG A 1 267 ? 12.351 10.413 -14.645 1.00 76.94 267 ARG A N 1
ATOM 2063 C CA . ARG A 1 267 ? 12.280 11.882 -14.724 1.00 76.94 267 ARG A CA 1
ATOM 2064 C C . ARG A 1 267 ? 10.884 12.374 -14.332 1.00 76.94 267 ARG A C 1
ATOM 2066 O O . ARG A 1 267 ? 9.899 11.767 -14.754 1.00 76.94 267 ARG A O 1
ATOM 2073 N N . PRO A 1 268 ? 10.776 13.505 -13.617 1.00 62.38 268 PRO A N 1
ATOM 2074 C CA . PRO A 1 268 ? 9.481 14.108 -13.341 1.00 62.38 268 PRO A CA 1
ATOM 2075 C C . PRO A 1 268 ? 8.849 14.619 -14.642 1.00 62.38 268 PRO A C 1
ATOM 2077 O O . PRO A 1 268 ? 9.355 15.554 -15.264 1.00 62.38 268 PRO A O 1
ATOM 2080 N N . LYS A 1 269 ? 7.713 14.043 -15.046 1.00 65.12 269 LYS A N 1
ATOM 2081 C CA . LYS A 1 269 ? 6.808 14.695 -15.998 1.00 65.12 269 LYS A CA 1
ATOM 2082 C C . LYS A 1 269 ? 5.892 15.629 -15.217 1.00 65.12 269 LYS A C 1
ATOM 2084 O O . LYS A 1 269 ? 5.019 15.197 -14.469 1.00 65.12 269 LYS A O 1
ATOM 2089 N N . ILE A 1 270 ? 6.109 16.929 -15.409 1.00 52.25 270 ILE A N 1
ATOM 2090 C CA . ILE A 1 270 ? 5.349 17.999 -14.751 1.00 52.25 270 ILE A CA 1
ATOM 2091 C C . ILE A 1 270 ? 3.846 17.868 -15.047 1.00 52.25 270 ILE A C 1
ATOM 2093 O O . ILE A 1 270 ? 3.048 18.168 -14.172 1.00 52.25 270 ILE A O 1
ATOM 2097 N N . SER A 1 271 ? 3.437 17.349 -16.214 1.00 50.56 271 SER A N 1
ATOM 2098 C CA . SER A 1 271 ? 2.014 17.183 -16.551 1.00 50.56 271 SER A CA 1
ATOM 2099 C C . SER A 1 271 ? 1.276 16.213 -15.623 1.00 50.56 271 SER A C 1
ATOM 2101 O O . SER A 1 271 ? 0.156 16.513 -15.225 1.00 50.56 271 SER A O 1
ATOM 2103 N N . LEU A 1 272 ? 1.900 15.093 -15.239 1.00 53.38 272 LEU A N 1
ATOM 2104 C CA . LEU A 1 272 ? 1.298 14.093 -14.352 1.00 53.38 272 LEU A CA 1
ATOM 2105 C C . LEU A 1 272 ? 1.154 14.662 -12.933 1.00 53.38 272 LEU A C 1
ATOM 2107 O O . LEU A 1 272 ? 0.097 14.573 -12.317 1.00 53.38 272 LEU A O 1
ATOM 2111 N N . PHE A 1 273 ? 2.199 15.347 -12.464 1.00 55.44 273 PHE A N 1
ATOM 2112 C CA . PHE A 1 273 ? 2.238 15.987 -11.151 1.00 55.44 273 PHE A CA 1
ATOM 2113 C C . PHE A 1 273 ? 1.273 17.186 -11.055 1.00 55.44 273 PHE A C 1
ATOM 2115 O O . PHE A 1 273 ? 0.579 17.347 -10.056 1.00 55.44 273 PHE A O 1
ATOM 2122 N N . CYS A 1 274 ? 1.179 18.008 -12.104 1.00 46.97 274 CYS A N 1
ATOM 2123 C CA . CYS A 1 274 ? 0.244 19.127 -12.185 1.00 46.97 274 CYS A CA 1
ATOM 2124 C C . CYS A 1 274 ? -1.208 18.656 -12.276 1.00 46.97 274 CYS A C 1
ATOM 2126 O O . CYS A 1 274 ? -2.042 19.242 -11.607 1.00 46.97 274 CYS A O 1
ATOM 2128 N N . TYR A 1 275 ? -1.533 17.588 -13.011 1.00 53.44 275 TYR A N 1
ATOM 2129 C CA . TYR A 1 275 ? -2.895 17.038 -12.996 1.00 53.44 275 TYR A CA 1
ATOM 2130 C C . TYR A 1 275 ? -3.294 16.508 -11.614 1.00 53.44 275 TYR A C 1
ATOM 2132 O O . TYR A 1 275 ? -4.437 16.681 -11.198 1.00 53.44 275 TYR A O 1
ATOM 2140 N N . LEU A 1 276 ? -2.357 15.895 -10.888 1.00 57.16 276 LEU A N 1
ATOM 2141 C CA . LEU A 1 276 ? -2.588 15.386 -9.538 1.00 57.16 276 LEU A CA 1
ATOM 2142 C C . LEU A 1 276 ? -2.733 16.492 -8.482 1.00 57.16 276 LEU A C 1
ATOM 2144 O O . LEU A 1 276 ? -3.529 16.335 -7.566 1.00 57.16 276 LEU A O 1
ATOM 2148 N N . VAL A 1 277 ? -1.975 17.587 -8.596 1.00 53.75 277 VAL A N 1
ATOM 2149 C CA . VAL A 1 277 ? -1.955 18.676 -7.599 1.00 53.75 277 VAL A CA 1
ATOM 2150 C C . VAL A 1 277 ? -2.903 19.830 -7.944 1.00 53.75 277 VAL A C 1
ATOM 2152 O O . VAL A 1 277 ? -3.491 20.411 -7.041 1.00 53.75 277 VAL A O 1
ATOM 2155 N N . LEU A 1 278 ? -3.109 20.166 -9.220 1.00 50.06 278 LEU A N 1
ATOM 2156 C CA . LEU A 1 278 ? -4.009 21.262 -9.612 1.00 50.06 278 LEU A CA 1
ATOM 2157 C C . LEU A 1 278 ? -5.485 20.888 -9.439 1.00 50.06 278 LEU A C 1
ATOM 2159 O O . LEU A 1 278 ? -6.260 21.744 -9.032 1.00 50.06 278 LEU A O 1
ATOM 2163 N N . ASN A 1 279 ? -5.856 19.611 -9.600 1.00 47.59 279 ASN A N 1
ATOM 2164 C CA . ASN A 1 279 ? -7.204 19.143 -9.240 1.00 47.59 279 ASN A CA 1
ATOM 2165 C C . ASN A 1 279 ? -7.482 19.178 -7.720 1.00 47.59 279 ASN A C 1
ATOM 2167 O O . ASN A 1 279 ? -8.621 18.984 -7.316 1.00 47.59 279 ASN A O 1
ATOM 2171 N N . PHE A 1 280 ? -6.471 19.421 -6.876 1.00 45.03 280 PHE A N 1
ATOM 2172 C CA . PHE A 1 280 ? -6.657 19.711 -5.448 1.00 45.03 280 PHE A CA 1
ATOM 2173 C C . PHE A 1 280 ? -6.800 21.204 -5.138 1.00 45.03 280 PHE A C 1
ATOM 2175 O O . PHE A 1 280 ? -7.260 21.546 -4.053 1.00 45.03 280 PHE A O 1
ATOM 2182 N N . CYS A 1 281 ? -6.366 22.087 -6.042 1.00 38.12 281 CYS A N 1
ATOM 2183 C CA . CYS A 1 281 ? -6.411 23.537 -5.839 1.00 38.12 281 CYS A CA 1
ATOM 2184 C C . CYS A 1 281 ? -7.626 24.211 -6.485 1.00 38.12 281 CYS A C 1
ATOM 2186 O O . CYS A 1 281 ? -7.884 25.371 -6.177 1.00 38.12 281 CYS A O 1
ATOM 2188 N N . GLU A 1 282 ? -8.372 23.519 -7.343 1.00 33.84 282 GLU A N 1
ATOM 2189 C CA . GLU A 1 282 ? -9.669 23.996 -7.825 1.00 33.84 282 GLU A CA 1
ATOM 2190 C C . GLU A 1 282 ? -10.789 23.412 -6.951 1.00 33.84 282 GLU A C 1
ATOM 2192 O O . GLU A 1 282 ? -11.412 22.407 -7.287 1.00 33.84 282 GLU A O 1
ATOM 2197 N N . GLU A 1 283 ? -11.051 24.045 -5.803 1.00 29.98 283 GLU A N 1
ATOM 2198 C CA . GLU A 1 283 ? -12.413 24.014 -5.260 1.00 29.98 283 GLU A CA 1
ATOM 2199 C C . GLU A 1 283 ? -13.324 24.803 -6.218 1.00 29.98 283 GLU A C 1
ATOM 2201 O O . GLU A 1 283 ? -12.940 25.891 -6.662 1.00 29.98 283 GLU A O 1
ATOM 2206 N N . PRO A 1 284 ? -14.523 24.298 -6.558 1.00 37.94 284 PRO A N 1
ATOM 2207 C CA . PRO A 1 284 ? -15.495 25.092 -7.289 1.00 37.94 284 PRO A CA 1
ATOM 2208 C C . PRO A 1 284 ? -16.003 26.212 -6.371 1.00 37.94 284 PRO A C 1
ATOM 2210 O O . PRO A 1 284 ? -16.593 25.938 -5.325 1.00 37.94 284 PRO A O 1
ATOM 2213 N N . ALA A 1 285 ? -15.742 27.459 -6.766 1.00 34.25 285 ALA A N 1
ATOM 2214 C CA . ALA A 1 285 ? -16.405 28.644 -6.225 1.00 34.25 285 ALA A CA 1
ATOM 2215 C C . ALA A 1 285 ? -17.870 28.727 -6.684 1.00 34.25 285 ALA A C 1
ATOM 2217 O O . ALA A 1 285 ? -18.163 28.268 -7.815 1.00 34.25 285 ALA A O 1
#

InterPro domains:
  IPR002641 Patatin-like phospholipase domain [PF01734] (110-261)
  IPR002641 Patatin-like phospholipase domain [PS51635] (110-285)
  IPR016035 Acyl transferase/acyl hydrolase/lysophospholipase [SSF52151] (106-261)
  IPR050301 Neuropathy target esterase [PTHR14226] (70-261)